Protein 5I10 (pdb70)

Nearest PDB structures (foldseek):
  5i10-assembly1_A  TM=1.005E+00  e=2.954E-43  Saccharopolyspora spinosa
  4cdz-assembly1_A-2  TM=1.002E+00  e=4.023E-41  Saccharopolyspora spinosa
  4ce0-assembly1_A-2  TM=9.934E-01  e=2.701E-38  Saccharopolyspora spinosa
  4xvz-assembly1_B  TM=9.749E-01  e=5.233E-30  Micromonospora griseorubida
  4xvz-assembly2_C  TM=9.707E-01  e=5.946E-30  Micromonospora griseorubida

Organism: Saccharopolyspora spinosa (NCBI:txid60894)

Foldseek 3Di:
DQFPPVVLVVLLCVCVPVPVHQDDLHNLVLVVLLVQLVQCVVVVFDFAAEEEPQRLNSSLLSSLVSCVRVVPPPHAYEYEYADCVVSSLVVSVVVPRNDDRYHYQHDDLVPALQPDPTQAHQEYEYAQPDLVSLCSRCVRHVVRYTQFGKYKYSACLPVVNVVSVVVNCVVVVNDFDWADRPNGMIMGTHHD

B-factor: mean 50.06, std 13.36, range [24.88, 112.6]

Sequence (192 aa):
PSQNALYLDLLKKVLTNTIYAHTMIGLERLDNLQHCVEAVLADGVPGDFAETGVWRGGACIFMRAVLQAFGDTGRTVWVVDSFSLETVRQNFARYGLLDEQVRFLPGWFRDTLPTAPIQELAVLRLDGDLYESTMDSLRNLYPKLSPGGFVIIDDYFLPSCQDAVKGFRAELGITEPIHDIDGQGAYWRRSW

Secondary structure (DSSP, 8-state):
--TTHHHHHHHHHHHTT-------SHHHHHHHHHHHHHHHHHTT---EEEEES-TTSHHHHHHHHHHHHHT--S--EEEEE---HHHHHHHHHHHT--STTEEEEES-HHHHGGG-S---EEEEEE---SHHHHHHHHHHHGGGEEEEEEEEETTTTSHHHHHHHHHHHHHHT--PPPEESSSS-EEEE---

Solvent-accessible surface area: 8931 Å² total; per-residue (Å²): 166,79,86,85,53,157,80,0,65,97,9,24,78,58,0,24,66,69,100,212,66,37,9,132,15,30,82,109,23,0,50,14,0,16,119,4,0,29,23,0,34,87,77,55,2,70,11,29,0,0,1,8,18,7,134,105,0,0,4,0,0,0,0,10,0,0,0,90,4,38,59,34,116,65,32,20,0,8,0,0,20,48,75,87,52,105,77,2,85,80,5,0,39,174,51,54,2,62,49,154,15,9,112,31,25,70,26,179,34,145,93,23,1,82,104,9,66,3,146,78,0,0,0,0,0,2,49,3,89,112,126,71,35,2,4,14,0,0,107,42,0,8,81,56,4,8,79,0,0,12,0,0,2,6,39,10,74,78,91,69,4,42,96,2,0,98,35,0,37,81,112,86,59,16,116,28,93,46,94,85,31,40,48,104,0,2,52,3,69,66,67,187

Structure (mmCIF, N/CA/C/O backbone):
data_5I10
#
_entry.id   5I10
#
_cell.length_a   54.776
_cell.length_b   54.776
_cell.length_c   306.532
_cell.angle_alpha   90.00
_cell.angle_beta   90.00
_cell.angle_gamma   120.00
#
_symmetry.space_group_name_H-M   'P 61 2 2'
#
loop_
_entity.id
_entity.type
_entity.pdbx_description
1 polymer 'Probable O-methyltransferase'
2 non-polymer 'MAGNESIUM ION'
3 water water
#
loop_
_atom_site.group_PDB
_atom_site.id
_atom_site.type_symbol
_atom_site.label_atom_id
_atom_site.label_alt_id
_atom_site.label_comp_id
_atom_site.label_asym_id
_atom_site.label_entity_id
_atom_site.label_seq_id
_atom_site.pdbx_PDB_ins_code
_atom_site.Cartn_x
_atom_site.Cartn_y
_atom_site.Cartn_z
_atom_site.occupancy
_atom_site.B_iso_or_equiv
_atom_site.auth_seq_id
_atom_site.auth_comp_id
_atom_site.auth_asym_id
_atom_site.auth_atom_id
_atom_site.pdbx_PDB_model_num
ATOM 1 N N . PRO A 1 2 ? -17.856 20.546 168.336 1.00 65.74 2 PRO A N 1
ATOM 2 C CA . PRO A 1 2 ? -17.616 20.757 169.768 1.00 72.92 2 PRO A CA 1
ATOM 3 C C . PRO A 1 2 ? -16.170 21.169 170.054 1.00 75.82 2 PRO A C 1
ATOM 4 O O . PRO A 1 2 ? -15.259 20.336 170.049 1.00 63.17 2 PRO A O 1
ATOM 15 N N . SER A 1 3 ? -15.985 22.464 170.305 1.00 75.95 3 SER A N 1
ATOM 16 C CA . SER A 1 3 ? -14.663 23.067 170.447 1.00 66.65 3 SER A CA 1
ATOM 17 C C . SER A 1 3 ? -14.233 23.183 171.917 1.00 64.83 3 SER A C 1
ATOM 18 O O . SER A 1 3 ? -14.514 24.184 172.581 1.00 62.80 3 SER A O 1
ATOM 26 N N . GLN A 1 4 ? -13.542 22.158 172.416 1.00 60.25 4 GLN A N 1
ATOM 27 C CA . GLN A 1 4 ? -13.156 22.101 173.827 1.00 53.39 4 GLN A CA 1
ATOM 28 C C . GLN A 1 4 ? -11.962 23.002 174.164 1.00 55.62 4 GLN A C 1
ATOM 29 O O . GLN A 1 4 ? -11.036 23.148 173.363 1.00 47.84 4 GLN A O 1
ATOM 43 N N . ASN A 1 5 ? -11.995 23.580 175.366 1.00 47.01 5 ASN A N 1
ATOM 44 C CA . ASN A 1 5 ? -10.889 24.360 175.921 1.00 31.25 5 ASN A CA 1
ATOM 45 C C . ASN A 1 5 ? -10.348 25.413 174.963 1.00 34.84 5 ASN A C 1
ATOM 46 O O . ASN A 1 5 ? -9.138 25.519 174.759 1.00 39.54 5 ASN A O 1
ATOM 57 N N . ALA A 1 6 ? -11.253 26.195 174.384 1.00 38.51 6 ALA A N 1
ATOM 58 C CA . ALA A 1 6 ? -10.882 27.259 173.461 1.00 31.28 6 ALA A CA 1
ATOM 59 C C . ALA A 1 6 ? -10.025 28.331 174.126 1.00 38.44 6 ALA A C 1
ATOM 60 O O . ALA A 1 6 ? -9.087 28.845 173.519 1.00 29.87 6 ALA A O 1
ATOM 67 N N . LEU A 1 7 ? -10.353 28.681 175.366 1.00 36.19 7 LEU A N 1
ATOM 68 C CA . LEU A 1 7 ? -9.658 29.770 176.045 1.00 35.21 7 LEU A CA 1
ATOM 69 C C . LEU A 1 7 ? -8.202 29.408 176.273 1.00 25.52 7 LEU A C 1
ATOM 70 O O . LEU A 1 7 ? -7.316 30.248 176.159 1.00 35.98 7 LEU A O 1
ATOM 86 N N . TYR A 1 8 ? -7.976 28.142 176.594 1.00 28.55 8 TYR A N 1
ATOM 87 C CA . TYR A 1 8 ? -6.647 27.602 176.814 1.00 29.56 8 TYR A CA 1
ATOM 88 C C . TYR A 1 8 ? -5.770 27.730 175.572 1.00 34.50 8 TYR A C 1
ATOM 89 O O . TYR A 1 8 ? -4.628 28.176 175.645 1.00 30.72 8 TYR A O 1
ATOM 107 N N . LEU A 1 9 ? -6.311 27.350 174.423 1.00 38.23 9 LEU A N 1
ATOM 108 C CA . LEU A 1 9 ? -5.521 27.357 173.203 1.00 32.72 9 LEU A CA 1
ATOM 109 C C . LEU A 1 9 ? -5.308 28.788 172.726 1.00 29.90 9 LEU A C 1
ATOM 110 O O . LEU A 1 9 ? -4.244 29.115 172.205 1.00 33.80 9 LEU A O 1
ATOM 126 N N . ASP A 1 10 ? -6.305 29.645 172.931 1.00 29.66 10 ASP A N 1
ATOM 127 C CA . ASP A 1 10 ? -6.175 31.056 172.579 1.00 34.89 10 ASP A CA 1
ATOM 128 C C . ASP A 1 10 ? -5.045 31.705 173.373 1.00 34.46 10 ASP A C 1
ATOM 129 O O . ASP A 1 10 ? -4.231 32.443 172.818 1.00 36.94 10 ASP A O 1
ATOM 138 N N . LEU A 1 11 ? -4.997 31.421 174.672 1.00 36.53 11 LEU A N 1
ATOM 139 C CA . LEU A 1 11 ? -3.954 31.970 175.530 1.00 34.02 11 LEU A CA 1
ATOM 140 C C . LEU A 1 11 ? -2.604 31.384 175.140 1.00 29.69 11 LEU A C 1
ATOM 141 O O . LEU A 1 11 ? -1.610 32.099 175.077 1.00 34.89 11 LEU A O 1
ATOM 157 N N . LEU A 1 12 ? -2.568 30.083 174.872 1.00 31.17 12 LEU A N 1
ATOM 158 C CA . LEU A 1 12 ? -1.317 29.420 174.520 1.00 33.88 12 LEU A CA 1
ATOM 159 C C . LEU A 1 12 ? -0.714 30.017 173.242 1.00 33.36 12 LEU A C 1
ATOM 160 O O . LEU A 1 12 ? 0.501 30.171 173.135 1.00 31.24 12 LEU A O 1
ATOM 176 N N . LYS A 1 13 ? -1.561 30.374 172.285 1.00 33.09 13 LYS A N 1
ATOM 177 C CA . LYS A 1 13 ? -1.077 30.964 171.038 1.00 36.83 13 LYS A CA 1
ATOM 178 C C . LYS A 1 13 ? -0.468 32.336 171.301 1.00 38.54 13 LYS A C 1
ATOM 179 O O . LYS A 1 13 ? 0.531 32.710 170.685 1.00 40.66 13 LYS A O 1
ATOM 198 N N . LYS A 1 14 ? -1.073 33.075 172.225 1.00 40.88 14 LYS A N 1
ATOM 199 C CA . LYS A 1 14 ? -0.517 34.337 172.694 1.00 37.78 14 LYS A CA 1
ATOM 200 C C . LYS A 1 14 ? 0.844 34.142 173.361 1.00 43.32 14 LYS A C 1
ATOM 201 O O . LYS A 1 14 ? 1.751 34.949 173.173 1.00 43.46 14 LYS A O 1
ATOM 220 N N . VAL A 1 15 ? 0.980 33.079 174.149 1.00 40.42 15 VAL A N 1
ATOM 221 C CA . VAL A 1 15 ? 2.210 32.840 174.901 1.00 41.18 15 VAL A CA 1
ATOM 222 C C . VAL A 1 15 ? 3.329 32.345 173.984 1.00 44.00 15 VAL A C 1
ATOM 223 O O . VAL A 1 15 ? 4.462 32.809 174.084 1.00 43.69 15 VAL A O 1
ATOM 236 N N . LEU A 1 16 ? 3.013 31.401 173.100 1.00 38.70 16 LEU A N 1
ATOM 237 C CA . LEU A 1 16 ? 4.014 30.825 172.200 1.00 42.95 16 LEU A CA 1
ATOM 238 C C . LEU A 1 16 ? 4.664 31.885 171.316 1.00 39.65 16 LEU A C 1
ATOM 239 O O . LEU A 1 16 ? 5.829 31.757 170.933 1.00 46.81 16 LEU A O 1
ATOM 255 N N . THR A 1 17 ? 3.902 32.927 170.996 1.00 40.53 17 THR A N 1
ATOM 256 C CA . THR A 1 17 ? 4.384 34.014 170.155 1.00 44.54 17 THR A CA 1
ATOM 257 C C . THR A 1 17 ? 4.935 35.172 170.992 1.00 48.28 17 THR A C 1
ATOM 258 O O . THR A 1 17 ? 5.188 36.261 170.471 1.00 45.25 17 THR A O 1
ATOM 269 N N . ASN A 1 18 ? 5.115 34.925 172.287 1.00 53.17 18 ASN A N 1
ATOM 270 C CA . ASN A 1 18 ? 5.668 35.916 173.213 1.00 51.14 18 ASN A CA 1
ATOM 271 C C . ASN A 1 18 ? 4.996 37.289 173.114 1.00 52.83 18 ASN A C 1
ATOM 272 O O . ASN A 1 18 ? 5.672 38.320 173.106 1.00 60.21 18 ASN A O 1
ATOM 283 N N . THR A 1 19 ? 3.667 37.300 173.039 1.00 48.33 19 THR A N 1
ATOM 284 C CA . THR A 1 19 ? 2.919 38.550 172.922 1.00 46.34 19 THR A CA 1
ATOM 285 C C . THR A 1 19 ? 2.374 39.013 174.273 1.00 62.31 19 THR A C 1
ATOM 286 O O . THR A 1 19 ? 1.720 40.054 174.356 1.00 62.52 19 THR A O 1
ATOM 297 N N . ILE A 1 20 ? 2.647 38.242 175.325 1.00 56.03 20 ILE A N 1
ATOM 298 C CA . ILE A 1 20 ? 2.297 38.638 176.689 1.00 60.33 20 ILE A CA 1
ATOM 299 C C . ILE A 1 20 ? 3.471 39.339 177.380 1.00 60.23 20 ILE A C 1
ATOM 300 O O . ILE A 1 20 ? 3.284 40.344 178.056 1.00 69.78 20 ILE A O 1
ATOM 316 N N . TYR A 1 21 ? 4.677 38.806 177.211 1.00 69.83 21 TYR A N 1
ATOM 317 C CA . TYR A 1 21 ? 5.845 39.273 177.960 1.00 61.53 21 TYR A CA 1
ATOM 318 C C . TYR A 1 21 ? 5.580 39.169 179.465 1.00 72.81 21 TYR A C 1
ATOM 319 O O . TYR A 1 21 ? 5.580 38.081 180.046 1.00 78.23 21 TYR A O 1
ATOM 337 N N . ALA A 1 51 ? 11.205 33.352 172.482 1.00 45.92 51 ALA A N 1
ATOM 338 C CA . ALA A 1 51 ? 9.965 33.219 171.721 1.00 60.05 51 ALA A CA 1
ATOM 339 C C . ALA A 1 51 ? 9.904 31.845 171.055 1.00 49.28 51 ALA A C 1
ATOM 340 O O . ALA A 1 51 ? 10.658 31.564 170.122 1.00 63.28 51 ALA A O 1
ATOM 346 N N . HIS A 1 52 ? 8.996 30.998 171.534 1.00 49.68 52 HIS A N 1
ATOM 347 C CA . HIS A 1 52 ? 9.037 29.561 171.248 1.00 43.50 52 HIS A CA 1
ATOM 348 C C . HIS A 1 52 ? 8.632 29.167 169.824 1.00 49.39 52 HIS A C 1
ATOM 349 O O . HIS A 1 52 ? 8.971 28.075 169.363 1.00 40.48 52 HIS A O 1
ATOM 363 N N . THR A 1 53 ? 7.890 30.034 169.145 1.00 40.56 53 THR A N 1
ATOM 364 C CA . THR A 1 53 ? 7.653 29.878 167.712 1.00 47.41 53 THR A CA 1
ATOM 365 C C . THR A 1 53 ? 7.735 31.246 167.056 1.00 52.06 53 THR A C 1
ATOM 366 O O . THR A 1 53 ? 7.501 32.264 167.708 1.00 57.38 53 THR A O 1
ATOM 377 N N . MET A 1 54 ? 8.069 31.264 165.768 1.00 51.37 54 MET A N 1
ATOM 378 C CA . MET A 1 54 ? 8.084 32.501 164.996 1.00 50.71 54 MET A CA 1
ATOM 379 C C . MET A 1 54 ? 7.051 32.474 163.871 1.00 51.84 54 MET A C 1
ATOM 380 O O . MET A 1 54 ? 7.084 33.326 162.984 1.00 53.46 54 MET A O 1
ATOM 394 N N . ILE A 1 55 ? 6.137 31.507 163.892 1.00 54.43 55 ILE A N 1
ATOM 395 C CA . ILE A 1 55 ? 5.237 31.328 162.754 1.00 47.82 55 ILE A CA 1
ATOM 396 C C . ILE A 1 55 ? 4.060 32.312 162.773 1.00 52.60 55 ILE A C 1
ATOM 397 O O . ILE A 1 55 ? 3.373 32.486 161.760 1.00 50.38 55 ILE A O 1
ATOM 413 N N . GLY A 1 56 ? 3.832 32.956 163.914 1.00 50.59 56 GLY A N 1
ATOM 414 C CA . GLY A 1 56 ? 2.789 33.962 164.019 1.00 42.08 56 GLY A CA 1
ATOM 415 C C . GLY A 1 56 ? 1.415 33.360 164.253 1.00 40.06 56 GLY A C 1
ATOM 416 O O . GLY A 1 56 ? 1.230 32.150 164.120 1.00 39.72 56 GLY A O 1
ATOM 420 N N . LEU A 1 57 ? 0.446 34.212 164.581 1.00 44.79 57 LEU A N 1
ATOM 421 C CA . LEU A 1 57 ? -0.876 33.757 165.002 1.00 37.87 57 LEU A CA 1
ATOM 422 C C . LEU A 1 57 ? -1.685 33.098 163.884 1.00 36.70 57 LEU A C 1
ATOM 423 O O . LEU A 1 57 ? -2.333 32.080 164.116 1.00 39.34 57 LEU A O 1
ATOM 439 N N . GLU A 1 58 ? -1.669 33.676 162.688 1.00 35.49 58 GLU A N 1
ATOM 440 C CA . GLU A 1 58 ? -2.448 33.120 161.581 1.00 39.46 58 GLU A CA 1
ATOM 441 C C . GLU A 1 58 ? -2.063 31.670 161.300 1.00 38.31 58 GLU A C 1
ATOM 442 O O . GLU A 1 58 ? -2.925 30.830 161.043 1.00 43.13 58 GLU A O 1
ATOM 454 N N . ARG A 1 59 ? -0.770 31.372 161.367 1.00 37.79 59 ARG A N 1
ATOM 455 C CA . ARG A 1 59 ? -0.293 30.029 161.071 1.00 34.94 59 ARG A CA 1
ATOM 456 C C . ARG A 1 59 ? -0.552 29.068 162.229 1.00 40.69 59 ARG A C 1
ATOM 457 O O . ARG A 1 59 ? -0.730 27.868 162.007 1.00 32.44 59 ARG A O 1
ATOM 478 N N . LEU A 1 60 ? -0.587 29.584 163.458 1.00 38.91 60 LEU A N 1
ATOM 479 C CA . LEU A 1 60 ? -1.015 28.777 164.597 1.00 31.27 60 LEU A CA 1
ATOM 480 C C . LEU A 1 60 ? -2.512 28.494 164.492 1.00 26.57 60 LEU A C 1
ATOM 481 O O . LEU A 1 60 ? -2.966 27.399 164.820 1.00 29.19 60 LEU A O 1
ATOM 497 N N . ASP A 1 61 ? -3.275 29.488 164.046 1.00 29.01 61 ASP A N 1
ATOM 498 C CA . ASP A 1 61 ? -4.706 29.314 163.833 1.00 36.95 61 ASP A CA 1
ATOM 499 C C . ASP A 1 61 ? -4.934 28.193 162.827 1.00 36.73 61 ASP A C 1
ATOM 500 O O . ASP A 1 61 ? -5.712 27.271 163.077 1.00 28.44 61 ASP A O 1
ATOM 509 N N . ASN A 1 62 ? -4.238 28.275 161.695 1.00 31.92 62 ASN A N 1
ATOM 510 C CA . ASN A 1 62 ? -4.306 27.235 160.672 1.00 34.40 62 ASN A CA 1
ATOM 511 C C . ASN A 1 62 ? -4.046 25.856 161.250 1.00 33.19 62 ASN A C 1
ATOM 512 O O . ASN A 1 62 ? -4.802 24.914 161.007 1.00 36.24 62 ASN A O 1
ATOM 523 N N . LEU A 1 63 ? -2.968 25.747 162.021 1.00 28.02 63 LEU A N 1
ATOM 524 C CA . LEU A 1 63 ? -2.557 24.477 162.599 1.00 24.88 63 LEU A CA 1
ATOM 525 C C . LEU A 1 63 ? -3.622 23.947 163.553 1.00 30.20 63 LEU A C 1
ATOM 526 O O . LEU A 1 63 ? -3.898 22.747 163.592 1.00 30.25 63 LEU A O 1
ATOM 542 N N . GLN A 1 64 ? -4.222 24.848 164.323 1.00 32.85 64 GLN A N 1
ATOM 543 C CA . GLN A 1 64 ? -5.286 24.468 165.243 1.00 37.31 64 GLN A CA 1
ATOM 544 C C . GLN A 1 64 ? -6.460 23.867 164.480 1.00 26.84 64 GLN A C 1
ATOM 545 O O . GLN A 1 64 ? -6.961 22.801 164.822 1.00 34.58 64 GLN A O 1
ATOM 559 N N . HIS A 1 65 ? -6.886 24.548 163.429 1.00 28.62 65 HIS A N 1
ATOM 560 C CA . HIS A 1 65 ? -8.032 24.087 162.662 1.00 35.40 65 HIS A CA 1
ATOM 561 C C . HIS A 1 65 ? -7.753 22.732 162.029 1.00 29.08 65 HIS A C 1
ATOM 562 O O . HIS A 1 65 ? -8.610 21.851 162.045 1.00 30.14 65 HIS A O 1
ATOM 576 N N . CYS A 1 66 ? -6.546 22.554 161.498 1.00 33.76 66 CYS A N 1
ATOM 577 C CA . CYS A 1 66 ? -6.174 21.281 160.888 1.00 31.09 66 CYS A CA 1
ATOM 578 C C . CYS A 1 66 ? -6.185 20.150 161.903 1.00 36.95 66 CYS A C 1
ATOM 579 O O . CYS A 1 66 ? -6.662 19.055 161.612 1.00 32.60 66 CYS A O 1
ATOM 587 N N . VAL A 1 67 ? -5.653 20.400 163.096 1.00 34.92 67 VAL A N 1
ATOM 588 C CA . VAL A 1 67 ? -5.622 19.352 164.104 1.00 33.27 67 VAL A CA 1
ATOM 589 C C . VAL A 1 67 ? -7.039 19.075 164.604 1.00 29.65 67 VAL A C 1
ATOM 590 O O . VAL A 1 67 ? -7.430 17.921 164.746 1.00 32.18 67 VAL A O 1
ATOM 603 N N . GLU A 1 68 ? -7.814 20.120 164.867 1.00 31.74 68 GLU A N 1
ATOM 604 C CA . GLU A 1 68 ? -9.173 19.915 165.365 1.00 30.48 68 GLU A CA 1
ATOM 605 C C . GLU A 1 68 ? -10.015 19.179 164.320 1.00 37.44 68 GLU A C 1
ATOM 606 O O . GLU A 1 68 ? -10.959 18.466 164.654 1.00 29.96 68 GLU A O 1
ATOM 618 N N . ALA A 1 69 ? -9.652 19.332 163.053 1.00 41.29 69 ALA A N 1
ATOM 619 C CA . ALA A 1 69 ? -10.366 18.641 161.989 1.00 36.73 69 ALA A CA 1
ATOM 620 C C . ALA A 1 69 ? -10.102 17.133 161.992 1.00 35.19 69 ALA A C 1
ATOM 621 O O . ALA A 1 69 ? -11.043 16.353 161.873 1.00 39.95 69 ALA A O 1
ATOM 628 N N . VAL A 1 70 ? -8.844 16.710 162.118 1.00 38.96 70 VAL A N 1
ATOM 629 C CA . VAL A 1 70 ? -8.553 15.277 162.060 1.00 33.59 70 VAL A CA 1
ATOM 630 C C . VAL A 1 70 ? -9.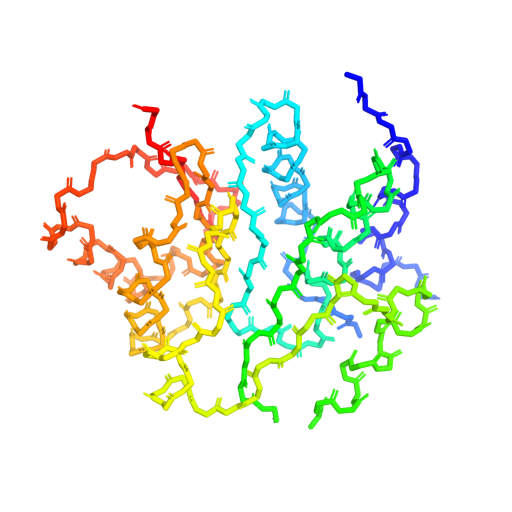062 14.565 163.309 1.00 40.57 70 VAL A C 1
ATOM 631 O O . VAL A 1 70 ? -9.327 13.362 163.279 1.00 36.40 70 VAL A O 1
ATOM 644 N N . LEU A 1 71 ? -9.202 15.307 164.404 1.00 33.20 71 LEU A N 1
ATOM 645 C CA . LEU A 1 71 ? -9.802 14.763 165.619 1.00 36.19 71 LEU A CA 1
ATOM 646 C C . LEU A 1 71 ? -11.307 14.638 165.447 1.00 34.48 71 LEU A C 1
ATOM 647 O O . LEU A 1 71 ? -11.890 13.606 165.763 1.00 39.15 71 LEU A O 1
ATOM 663 N N . ALA A 1 72 ? -11.933 15.696 164.941 1.00 37.58 72 ALA A N 1
ATOM 664 C CA . ALA A 1 72 ? -13.378 15.712 164.760 1.00 38.21 72 ALA A CA 1
ATOM 665 C C . ALA A 1 72 ? -13.810 14.719 163.678 1.00 36.00 72 ALA A C 1
ATOM 666 O O . ALA A 1 72 ? -14.850 14.078 163.800 1.00 43.99 72 ALA A O 1
ATOM 673 N N . ASP A 1 73 ? -13.008 14.592 162.627 1.00 36.66 73 ASP A N 1
ATOM 674 C CA . ASP A 1 73 ? -13.355 13.725 161.502 1.00 43.01 73 ASP A CA 1
ATOM 675 C C . ASP A 1 73 ? -12.856 12.291 161.686 1.00 42.83 73 ASP A C 1
ATOM 676 O O . ASP A 1 73 ? -13.199 11.395 160.912 1.00 42.33 73 ASP A O 1
ATOM 685 N N . GLY A 1 74 ? -12.032 12.073 162.703 1.00 40.44 74 GLY A N 1
ATOM 686 C CA . GLY A 1 74 ? -11.499 10.748 162.962 1.00 42.11 74 GLY A CA 1
ATOM 687 C C . GLY A 1 74 ? -10.523 10.247 161.907 1.00 48.59 74 GLY A C 1
ATOM 688 O O . GLY A 1 74 ? -10.541 9.069 161.552 1.00 44.79 74 GLY A O 1
ATOM 692 N N . VAL A 1 75 ? -9.675 11.136 161.393 1.00 41.10 75 VAL A N 1
ATOM 693 C CA . VAL A 1 75 ? -8.535 10.718 160.581 1.00 37.88 75 VAL A CA 1
ATOM 694 C C . VAL A 1 75 ? -7.494 10.160 161.542 1.00 47.37 75 VAL A C 1
ATOM 695 O O . VAL A 1 75 ? -7.107 10.853 162.475 1.00 47.24 75 VAL A O 1
ATOM 708 N N . PRO A 1 76 ? -7.042 8.911 161.332 1.00 37.26 76 PRO A N 1
ATOM 709 C CA . PRO A 1 76 ? -6.072 8.335 162.266 1.00 47.56 76 PRO A CA 1
ATOM 710 C C . PRO A 1 76 ? -4.633 8.714 161.930 1.00 44.88 76 PRO A C 1
ATOM 711 O O . PRO A 1 76 ? -4.339 9.061 160.786 1.00 41.20 76 PRO A O 1
ATOM 722 N N . GLY A 1 77 ? -3.754 8.648 162.926 1.00 47.77 77 GLY A N 1
ATOM 723 C CA . GLY A 1 77 ? -2.343 8.914 162.720 1.00 46.48 77 GLY A CA 1
ATOM 724 C C . GLY A 1 77 ? -1.749 9.864 163.741 1.00 47.87 77 GLY A C 1
ATOM 725 O O . GLY A 1 77 ? -2.461 10.538 164.487 1.00 45.50 77 GLY A O 1
ATOM 729 N N . ASP A 1 78 ? -0.423 9.913 163.766 1.00 46.02 78 ASP A N 1
ATOM 730 C CA . ASP A 1 78 ? 0.297 10.840 164.616 1.00 42.09 78 ASP A CA 1
ATOM 731 C C . ASP A 1 78 ? 0.432 12.207 163.945 1.00 37.94 78 ASP A C 1
ATOM 732 O O . ASP A 1 78 ? -0.103 12.434 162.855 1.00 39.82 78 ASP A O 1
ATOM 741 N N . PHE A 1 79 ? 1.123 13.118 164.625 1.00 34.02 79 PHE A N 1
ATOM 742 C CA . PHE A 1 79 ? 1.499 14.411 164.065 1.00 35.15 79 PHE A CA 1
ATOM 743 C C . PHE A 1 79 ? 3.012 14.455 163.953 1.00 36.19 79 PHE A C 1
ATOM 744 O O . PHE A 1 79 ? 3.705 13.907 164.808 1.00 40.34 79 PHE A O 1
ATOM 761 N N . ALA A 1 80 ? 3.535 15.117 162.926 1.00 33.94 80 ALA A N 1
ATOM 762 C CA . ALA A 1 80 ? 4.980 15.235 162.785 1.00 33.56 80 ALA A CA 1
ATOM 763 C C . ALA A 1 80 ? 5.379 16.580 162.204 1.00 34.19 80 ALA A C 1
ATOM 764 O O . ALA A 1 80 ? 4.764 17.056 161.245 1.00 38.51 80 ALA A O 1
ATOM 771 N N . GLU A 1 81 ? 6.405 17.189 162.799 1.00 33.40 81 GLU A N 1
ATOM 772 C CA . GLU A 1 81 ? 7.023 18.376 162.226 1.00 31.53 81 GLU A CA 1
ATOM 773 C C . GLU A 1 81 ? 8.510 18.167 161.969 1.00 37.75 81 GLU A C 1
ATOM 774 O O . GLU A 1 81 ? 9.252 17.719 162.846 1.00 39.16 81 GLU A O 1
ATOM 786 N N . THR A 1 82 ? 8.928 18.507 160.755 1.00 34.22 82 THR A N 1
ATOM 787 C CA . THR A 1 82 ? 10.338 18.523 160.380 1.00 39.89 82 THR A CA 1
ATOM 788 C C . THR A 1 82 ? 10.818 19.967 160.252 1.00 45.70 82 THR A C 1
ATOM 789 O O . THR A 1 82 ? 10.306 20.722 159.424 1.00 47.36 82 THR A O 1
ATOM 800 N N . GLY A 1 83 ? 11.801 20.345 161.068 1.00 37.42 83 GLY A N 1
ATOM 801 C CA . GLY A 1 83 ? 12.238 21.728 161.155 1.00 41.41 83 GLY A CA 1
ATOM 802 C C . GLY A 1 83 ? 11.391 22.438 162.195 1.00 48.93 83 GLY A C 1
ATOM 803 O O . GLY A 1 83 ? 10.350 22.998 161.861 1.00 46.82 83 GLY A O 1
ATOM 807 N N . VAL A 1 84 ? 11.838 22.426 163.450 1.00 47.64 84 VAL A N 1
ATOM 808 C CA . VAL A 1 84 ? 10.953 22.752 164.569 1.00 45.47 84 VAL A CA 1
ATOM 809 C C . VAL A 1 84 ? 11.357 24.014 165.334 1.00 44.35 84 VAL A C 1
ATOM 810 O O . VAL A 1 84 ? 10.577 24.522 166.144 1.00 44.64 84 VAL A O 1
ATOM 823 N N . TRP A 1 85 ? 12.566 24.510 165.084 1.00 40.93 85 TRP A N 1
ATOM 824 C CA . TRP A 1 85 ? 13.072 25.698 165.768 1.00 48.84 85 TRP A CA 1
ATOM 825 C C . TRP A 1 85 ? 13.077 25.442 167.288 1.00 44.83 85 TRP A C 1
ATOM 826 O O . TRP A 1 85 ? 13.763 24.530 167.750 1.00 46.90 85 TRP A O 1
ATOM 847 N N . ARG A 1 86 ? 12.307 26.205 168.060 1.00 41.35 86 ARG A N 1
ATOM 848 C CA . ARG A 1 86 ? 12.317 26.066 169.516 1.00 50.60 86 ARG A CA 1
ATOM 849 C C . ARG A 1 86 ? 11.225 25.109 170.000 1.00 48.65 86 ARG A C 1
ATOM 850 O O . ARG A 1 86 ? 11.116 24.832 171.198 1.00 45.51 86 ARG A O 1
ATOM 871 N N . GLY A 1 87 ? 10.436 24.598 169.058 1.00 42.79 87 GLY A N 1
ATOM 872 C CA . GLY A 1 87 ? 9.506 23.513 169.324 1.00 41.79 87 GLY A CA 1
ATOM 873 C C . GLY A 1 87 ? 8.069 23.962 169.500 1.00 35.47 87 GLY A C 1
ATOM 874 O O . GLY A 1 87 ? 7.199 23.143 169.790 1.00 40.74 87 GLY A O 1
ATOM 878 N N . GLY A 1 88 ? 7.822 25.255 169.309 1.00 30.12 88 GLY A N 1
ATOM 879 C CA . GLY A 1 88 ? 6.538 25.859 169.610 1.00 40.03 88 GLY A CA 1
ATOM 880 C C . GLY A 1 88 ? 5.349 25.247 168.891 1.00 35.31 88 GLY A C 1
ATOM 881 O O . GLY A 1 88 ? 4.328 24.972 169.509 1.00 32.00 88 GLY A O 1
ATOM 885 N N . ALA A 1 89 ? 5.471 25.051 167.583 1.00 30.14 89 ALA A N 1
ATOM 886 C CA . ALA A 1 89 ? 4.390 24.474 166.793 1.00 28.69 89 ALA A CA 1
ATOM 887 C C . ALA A 1 89 ? 4.076 23.059 167.267 1.00 34.48 89 ALA A C 1
ATOM 888 O O . ALA A 1 89 ? 2.917 22.648 167.287 1.00 32.97 89 ALA A O 1
ATOM 895 N N . CYS A 1 90 ? 5.110 22.316 167.653 1.00 31.48 90 CYS A N 1
ATOM 896 C CA . CYS A 1 90 ? 4.923 20.964 168.179 1.00 31.91 90 CYS A CA 1
ATOM 897 C C . CYS A 1 90 ? 4.326 20.991 169.575 1.00 34.45 90 CYS A C 1
ATOM 898 O O . CYS A 1 90 ? 3.527 20.127 169.932 1.00 30.50 90 CYS A O 1
ATOM 906 N N . ILE A 1 91 ? 4.733 21.980 170.363 1.00 34.31 91 ILE A N 1
ATOM 907 C CA . ILE A 1 91 ? 4.155 22.188 171.679 1.00 33.70 91 ILE A CA 1
ATOM 908 C C . ILE A 1 91 ? 2.661 22.429 171.518 1.00 29.24 91 ILE A C 1
ATOM 909 O O . ILE 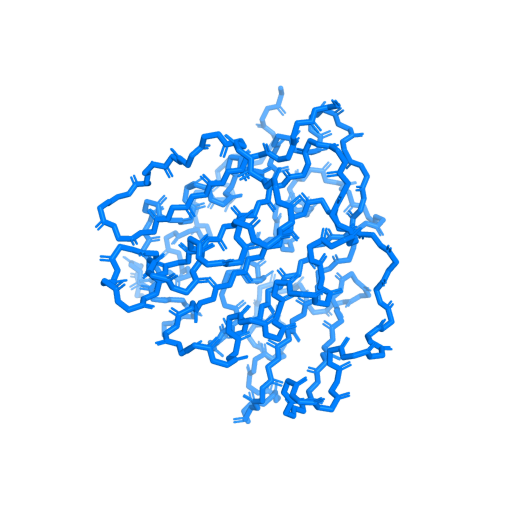A 1 91 ? 1.850 21.791 172.187 1.00 33.13 91 ILE A O 1
ATOM 925 N N . PHE A 1 92 ? 2.305 23.343 170.621 1.00 29.14 92 PHE A N 1
ATOM 926 C CA . PHE A 1 92 ? 0.904 23.660 170.371 1.00 31.54 92 PHE A CA 1
ATOM 927 C C . PHE A 1 92 ? 0.117 22.435 169.915 1.00 32.51 92 PHE A C 1
ATOM 928 O O . PHE A 1 92 ? -1.029 22.251 170.322 1.00 30.00 92 PHE A O 1
ATOM 945 N N . MET A 1 93 ? 0.723 21.603 169.067 1.00 31.96 93 MET A N 1
ATOM 946 C CA . MET A 1 93 ? 0.044 20.402 168.580 1.00 32.08 93 MET A CA 1
ATOM 947 C C . MET A 1 93 ? -0.236 19.467 169.752 1.00 34.04 93 MET A C 1
ATOM 948 O O . MET A 1 93 ? -1.331 18.917 169.876 1.00 33.88 93 MET A O 1
ATOM 962 N N . ARG A 1 94 ? 0.760 19.298 170.614 1.00 31.55 94 ARG A N 1
ATOM 963 C CA . ARG A 1 94 ? 0.584 18.512 171.826 1.00 33.76 94 ARG A CA 1
ATOM 964 C C . ARG A 1 94 ? -0.521 19.099 172.697 1.00 32.30 94 ARG A C 1
ATOM 965 O O . ARG A 1 94 ? -1.278 18.365 173.331 1.00 36.12 94 ARG A O 1
ATOM 986 N N . ALA A 1 95 ? -0.603 20.425 172.726 1.00 35.53 95 ALA A N 1
ATOM 987 C CA . ALA A 1 95 ? -1.592 21.113 173.548 1.00 36.31 95 ALA A CA 1
ATOM 988 C C . ALA A 1 95 ? -3.011 20.893 173.035 1.00 35.39 95 ALA A C 1
ATOM 989 O O . ALA A 1 95 ? -3.944 20.750 173.824 1.00 33.73 95 ALA A O 1
ATOM 996 N N . VAL A 1 96 ? -3.193 20.870 171.719 1.00 35.15 96 VAL A N 1
ATOM 997 C CA . VAL A 1 96 ? -4.534 20.654 171.190 1.00 31.37 96 VAL A CA 1
ATOM 998 C C . VAL A 1 96 ? -4.987 19.242 171.565 1.00 29.23 96 VAL A C 1
ATOM 999 O O . VAL A 1 96 ? -6.161 19.031 171.873 1.00 36.34 96 VAL A O 1
ATOM 1012 N N . LEU A 1 97 ? -4.059 18.286 171.581 1.00 33.90 97 LEU A N 1
ATOM 1013 C CA . LEU A 1 97 ? -4.386 16.938 172.042 1.00 35.21 97 LEU A CA 1
ATOM 1014 C C . LEU A 1 97 ? -4.815 16.974 173.498 1.00 37.25 97 LEU A C 1
ATOM 1015 O O . LEU A 1 97 ? -5.741 16.269 173.893 1.00 39.34 97 LEU A O 1
ATOM 1031 N N . GLN A 1 98 ? -4.134 17.801 174.286 1.00 36.18 98 GLN A N 1
ATOM 1032 C CA . GLN A 1 98 ? -4.465 17.986 175.698 1.00 39.06 98 GLN A CA 1
ATOM 1033 C C . GLN A 1 98 ? -5.875 18.552 175.835 1.00 35.63 98 GLN A C 1
ATOM 1034 O O . GLN A 1 98 ? -6.689 18.044 176.598 1.00 34.03 98 GLN A O 1
ATOM 1048 N N . ALA A 1 99 ? -6.160 19.601 175.071 1.00 34.68 99 ALA A N 1
ATOM 1049 C CA . ALA A 1 99 ? -7.444 20.288 175.152 1.00 35.06 99 ALA A CA 1
ATOM 1050 C C . ALA A 1 99 ? -8.627 19.386 174.799 1.00 43.60 99 ALA A C 1
ATOM 1051 O O . ALA A 1 99 ? -9.741 19.612 175.274 1.00 44.25 99 ALA A O 1
ATOM 1058 N N . PHE A 1 100 ? -8.390 18.380 173.962 1.00 43.56 100 PHE A N 1
ATOM 1059 C CA . PHE A 1 100 ? -9.470 17.520 173.479 1.00 37.20 100 PHE A CA 1
ATOM 1060 C C . PHE A 1 100 ? -9.483 16.147 174.145 1.00 40.47 100 PHE A C 1
ATOM 1061 O O . PHE A 1 100 ? -10.365 15.330 173.878 1.00 48.37 100 PHE A O 1
ATOM 1078 N N . GLY A 1 101 ? -8.515 15.897 175.019 1.00 38.01 101 GLY A N 1
ATOM 1079 C CA . GLY A 1 101 ? -8.482 14.660 175.778 1.00 46.33 101 GLY A CA 1
ATOM 1080 C C . GLY A 1 101 ? -8.070 13.449 174.962 1.00 46.80 101 GLY A C 1
ATOM 1081 O O . GLY A 1 101 ? -8.444 12.320 175.285 1.00 55.53 101 GLY A O 1
ATOM 1085 N N . ASP A 1 102 ? -7.296 13.677 173.906 1.00 42.25 102 ASP A N 1
ATOM 1086 C CA . ASP A 1 102 ? -6.750 12.580 173.114 1.00 43.71 102 ASP A CA 1
ATOM 1087 C C . ASP A 1 102 ? -5.407 12.152 173.689 1.00 39.91 102 ASP A C 1
ATOM 1088 O O . ASP A 1 102 ? -4.443 12.919 173.663 1.00 45.06 102 ASP A O 1
ATOM 1097 N N . THR A 1 103 ? -5.352 10.920 174.192 1.00 44.52 103 THR A N 1
ATOM 1098 C CA . THR A 1 103 ? -4.164 10.403 174.866 1.00 45.21 103 THR A CA 1
ATOM 1099 C C . THR A 1 103 ? -3.393 9.399 174.019 1.00 42.90 103 THR A C 1
ATOM 1100 O O . THR A 1 103 ? -2.376 8.867 174.462 1.00 49.18 103 THR A O 1
ATOM 1111 N N . GLY A 1 104 ? -3.870 9.147 172.804 1.00 38.04 104 GLY A N 1
ATOM 1112 C CA . GLY A 1 104 ? -3.324 8.085 171.977 1.00 48.44 104 GLY A CA 1
ATOM 1113 C C . GLY A 1 104 ? -2.305 8.561 170.958 1.00 52.81 104 GLY A C 1
ATOM 1114 O O . GLY A 1 104 ? -1.313 7.885 170.688 1.00 43.24 104 GLY A O 1
ATOM 1118 N N . ARG A 1 105 ? -2.553 9.733 170.392 1.00 45.03 105 ARG A N 1
ATOM 1119 C CA . ARG A 1 105 ? -1.732 10.246 169.308 1.00 43.74 105 ARG A CA 1
ATOM 1120 C C . ARG A 1 105 ? -0.407 10.788 169.823 1.00 48.32 105 ARG A C 1
ATOM 1121 O O . ARG A 1 105 ? -0.317 11.286 170.952 1.00 43.11 105 ARG A O 1
ATOM 1142 N N . THR A 1 106 ? 0.620 10.676 168.986 1.00 45.53 106 THR A N 1
ATOM 1143 C CA . THR A 1 106 ? 1.954 11.150 169.324 1.00 42.36 106 THR A CA 1
ATOM 1144 C C . THR A 1 106 ? 2.333 12.334 168.445 1.00 47.10 106 THR A C 1
ATOM 1145 O O . THR A 1 106 ? 1.926 12.414 167.285 1.00 40.76 106 THR A O 1
ATOM 1156 N N . VAL A 1 107 ? 3.100 13.256 169.021 1.00 34.49 107 VAL A N 1
ATOM 1157 C CA . VAL A 1 107 ? 3.687 14.367 168.289 1.00 37.55 107 VAL A CA 1
ATOM 1158 C C . VAL A 1 107 ? 5.171 14.066 168.072 1.00 42.23 107 VAL A C 1
ATOM 1159 O O . VAL A 1 107 ? 5.921 13.913 169.035 1.00 40.23 107 VAL A O 1
ATOM 1172 N N . TRP A 1 108 ? 5.582 13.960 166.811 1.00 41.41 108 TRP A N 1
ATOM 1173 C CA . TRP A 1 108 ? 6.982 13.717 166.468 1.00 41.23 108 TRP A CA 1
ATOM 1174 C C . TRP A 1 108 ? 7.700 15.019 166.143 1.00 38.04 108 TRP A C 1
ATOM 1175 O O . TRP A 1 108 ? 7.336 15.729 165.201 1.00 33.67 108 TRP A O 1
ATOM 1196 N N . VAL A 1 109 ? 8.728 15.315 166.933 1.00 38.96 109 VAL A N 1
ATOM 1197 C CA . VAL A 1 109 ? 9.533 16.522 166.779 1.00 33.99 109 VAL A CA 1
ATOM 1198 C C . VAL A 1 109 ? 10.829 16.152 166.055 1.00 40.62 109 VAL A C 1
ATOM 1199 O O . VAL A 1 109 ? 11.727 15.553 166.648 1.00 41.61 109 VAL A O 1
ATOM 1212 N N . VAL A 1 110 ? 10.917 16.495 164.770 1.00 44.41 110 VAL A N 1
ATOM 1213 C CA . VAL A 1 110 ? 11.987 15.990 163.906 1.00 33.40 110 VAL A CA 1
ATOM 1214 C C . VAL A 1 110 ? 12.916 17.099 163.448 1.00 39.58 110 VAL A C 1
ATOM 1215 O O . VAL A 1 110 ? 12.489 18.047 162.795 1.00 37.17 110 VAL A O 1
ATOM 1228 N N . ASP A 1 111 ? 14.197 16.968 163.775 1.00 41.71 111 ASP A N 1
ATOM 1229 C CA . ASP A 1 111 ? 15.172 17.987 163.412 1.00 46.55 111 ASP A CA 1
ATOM 1230 C C . ASP A 1 111 ? 16.603 17.561 163.713 1.00 50.70 111 ASP A C 1
ATOM 1231 O O . ASP A 1 111 ? 16.846 16.529 164.342 1.00 48.54 111 ASP A O 1
ATOM 1240 N N . SER A 1 112 ? 17.542 18.366 163.231 1.00 52.32 112 SER A N 1
ATOM 1241 C CA . SER A 1 112 ? 18.892 18.403 163.771 1.00 56.08 112 SER A CA 1
ATOM 1242 C C . SER A 1 112 ? 18.915 19.600 164.709 1.00 64.79 112 SER A C 1
ATOM 1243 O O . SER A 1 112 ? 18.390 20.661 164.366 1.00 72.33 112 SER A O 1
ATOM 1251 N N . PHE A 1 113 ? 19.513 19.438 165.883 1.00 61.55 113 PHE A N 1
ATOM 1252 C CA . PHE A 1 113 ? 19.405 20.451 166.929 1.00 66.76 113 PHE A CA 1
ATOM 1253 C C . PHE A 1 113 ? 20.743 21.127 167.215 1.00 61.23 113 PHE A C 1
ATOM 1254 O O . PHE A 1 113 ? 21.024 22.209 166.695 1.00 60.29 113 PHE A O 1
ATOM 1271 N N . SER A 1 142 ? 20.730 21.830 171.022 1.00 57.71 142 SER A N 1
ATOM 1272 C CA . SER A 1 142 ? 19.579 22.567 171.521 1.00 53.16 142 SER A CA 1
ATOM 1273 C C . SER A 1 142 ? 18.404 21.635 171.769 1.00 49.26 142 SER A C 1
ATOM 1274 O O . SER A 1 142 ? 17.308 22.085 172.090 1.00 53.03 142 SER A O 1
ATOM 1281 N N . LEU A 1 143 ? 18.626 20.336 171.611 1.00 44.69 143 LEU A N 1
ATOM 1282 C CA . LEU A 1 143 ? 17.574 19.365 171.864 1.00 44.81 143 LEU A CA 1
ATOM 1283 C C . LEU A 1 143 ? 17.023 19.491 173.282 1.00 52.05 143 LEU A C 1
ATOM 1284 O O . LEU A 1 143 ? 15.806 19.495 173.483 1.00 46.95 143 LEU A O 1
ATOM 1300 N N . GLU A 1 144 ? 17.913 19.589 174.262 1.00 50.14 144 GLU A N 1
ATOM 1301 C CA . GLU A 1 144 ? 17.487 19.685 175.652 1.00 56.24 144 GLU A CA 1
ATOM 1302 C C . GLU A 1 144 ? 16.719 20.982 175.897 1.00 50.99 144 GLU A C 1
ATOM 1303 O O . GLU A 1 144 ? 15.796 21.020 176.711 1.00 54.23 144 GLU A O 1
ATOM 1315 N N . THR A 1 145 ? 17.095 22.040 175.188 1.00 51.41 145 THR A N 1
ATOM 1316 C CA . THR A 1 145 ? 16.379 23.306 175.297 1.00 49.70 145 THR A CA 1
ATOM 1317 C C . THR A 1 145 ? 14.929 23.149 174.824 1.00 51.80 145 THR A C 1
ATOM 1318 O O . THR A 1 145 ? 14.001 23.682 175.441 1.00 45.48 145 THR A O 1
ATOM 1329 N N . VAL A 1 146 ? 14.738 22.412 173.732 1.00 46.51 146 VAL A N 1
ATOM 1330 C CA . VAL A 1 146 ? 13.403 22.196 173.182 1.00 48.22 146 VAL A CA 1
ATOM 1331 C C . VAL A 1 146 ? 12.589 21.365 174.160 1.00 41.01 146 VAL A C 1
ATOM 1332 O O . VAL A 1 146 ? 11.440 21.693 174.455 1.00 40.02 146 VAL A O 1
ATOM 1345 N N . ARG A 1 147 ? 13.194 20.287 174.646 1.00 43.49 147 ARG A N 1
ATOM 1346 C CA . ARG A 1 147 ? 12.572 19.420 175.636 1.00 43.69 147 ARG A CA 1
ATOM 1347 C C . ARG A 1 147 ? 12.082 20.197 176.842 1.00 47.29 147 ARG A C 1
ATOM 1348 O O . ARG A 1 147 ? 11.054 19.860 177.428 1.00 48.83 147 ARG A O 1
ATOM 1369 N N . GLN A 1 148 ? 12.826 21.236 177.208 1.00 46.14 148 GLN A N 1
ATOM 1370 C CA . GLN A 1 148 ? 12.526 21.996 178.410 1.00 50.57 148 GLN A CA 1
ATOM 1371 C C . GLN A 1 148 ? 11.445 23.010 178.124 1.00 51.13 148 GLN A C 1
ATOM 1372 O O . GLN A 1 148 ? 10.716 23.412 179.020 1.00 45.06 148 GLN A O 1
ATOM 1386 N N . ASN A 1 149 ? 11.338 23.422 176.867 1.00 46.80 149 ASN A N 1
ATOM 1387 C CA . ASN A 1 149 ? 10.243 24.288 176.476 1.00 42.81 149 ASN A CA 1
ATOM 1388 C C . ASN A 1 149 ? 8.925 23.537 176.635 1.00 39.69 149 ASN A C 1
ATOM 1389 O O . ASN A 1 149 ? 7.964 24.092 177.150 1.00 44.47 149 ASN A O 1
ATOM 1400 N N . PHE A 1 150 ? 8.891 22.270 176.226 1.00 36.25 150 PHE A N 1
ATOM 1401 C CA . PHE A 1 150 ? 7.726 21.418 176.480 1.00 38.46 150 PHE A CA 1
ATOM 1402 C C . PHE A 1 150 ? 7.434 21.321 177.979 1.00 42.01 150 PHE A C 1
ATOM 1403 O O . PHE A 1 150 ? 6.284 21.428 178.407 1.00 37.81 150 PHE A O 1
ATOM 1420 N N . ALA A 1 151 ? 8.479 21.110 178.773 1.00 42.75 151 ALA A N 1
ATOM 1421 C CA . ALA A 1 151 ? 8.319 20.935 180.216 1.00 46.83 151 ALA A CA 1
ATOM 1422 C C . ALA A 1 151 ? 7.695 22.171 180.866 1.00 41.31 151 ALA A C 1
ATOM 1423 O O . ALA A 1 151 ? 6.920 22.056 181.812 1.00 50.44 151 ALA A O 1
ATOM 1430 N N . ARG A 1 152 ? 8.029 23.348 180.347 1.00 47.17 152 ARG A N 1
ATOM 1431 C CA . ARG A 1 152 ? 7.497 24.608 180.865 1.00 42.16 152 ARG A CA 1
ATOM 1432 C C . ARG A 1 152 ? 5.974 24.694 180.839 1.00 47.27 152 ARG A C 1
ATOM 1433 O O . ARG A 1 152 ? 5.364 25.282 181.734 1.00 43.84 152 ARG A O 1
ATOM 1454 N N . TYR A 1 153 ? 5.361 24.140 179.798 1.00 45.46 153 TYR A N 1
ATOM 1455 C CA . TYR A 1 153 ? 3.909 24.164 179.673 1.00 41.41 153 TYR A CA 1
ATOM 1456 C C . TYR A 1 153 ? 3.316 22.908 180.287 1.00 37.95 153 TYR A C 1
ATOM 1457 O O . TYR A 1 153 ? 2.097 22.737 180.318 1.00 40.44 153 TYR A O 1
ATOM 1475 N N . GLY A 1 154 ? 4.190 22.028 180.766 1.00 42.74 154 GLY A N 1
ATOM 1476 C CA . GLY A 1 154 ? 3.773 20.791 181.390 1.00 39.27 154 GLY A CA 1
ATOM 1477 C C . GLY A 1 154 ? 3.288 19.787 180.372 1.00 47.48 154 GLY A C 1
ATOM 1478 O O . GLY A 1 154 ? 2.291 19.103 180.606 1.00 41.59 154 GLY A O 1
ATOM 1482 N N . LEU A 1 155 ? 3.993 19.696 179.245 1.00 43.50 155 LEU A N 1
ATOM 1483 C CA . LEU A 1 155 ? 3.605 18.788 178.167 1.00 42.82 155 LEU A CA 1
ATOM 1484 C C . LEU A 1 155 ? 4.760 17.910 177.674 1.00 49.07 155 LEU A C 1
ATOM 1485 O O . LEU A 1 155 ? 4.682 17.334 176.585 1.00 41.40 155 LEU A O 1
ATOM 1501 N N . LEU A 1 156 ? 5.824 17.797 178.466 1.00 38.74 156 LEU A N 1
ATOM 1502 C CA . LEU A 1 156 ? 6.891 16.849 178.152 1.00 45.13 156 LEU A CA 1
ATOM 1503 C C . LEU A 1 156 ? 6.543 15.493 178.740 1.00 50.19 156 LEU A C 1
ATOM 1504 O O . LEU A 1 156 ? 6.857 15.218 179.902 1.00 56.73 156 LEU A O 1
ATOM 1520 N N . ASP A 1 157 ? 5.882 14.659 177.939 1.00 49.36 157 ASP A N 1
ATOM 1521 C CA . ASP A 1 157 ? 5.420 13.361 178.413 1.00 47.50 157 ASP A CA 1
ATOM 1522 C C . ASP A 1 157 ? 5.489 12.295 177.329 1.00 46.74 157 ASP A C 1
ATOM 1523 O O . ASP A 1 157 ? 6.210 12.464 176.351 1.00 44.40 157 ASP A O 1
ATOM 1532 N N . GLU A 1 158 ? 4.731 11.212 177.509 1.00 39.03 158 GLU A N 1
ATOM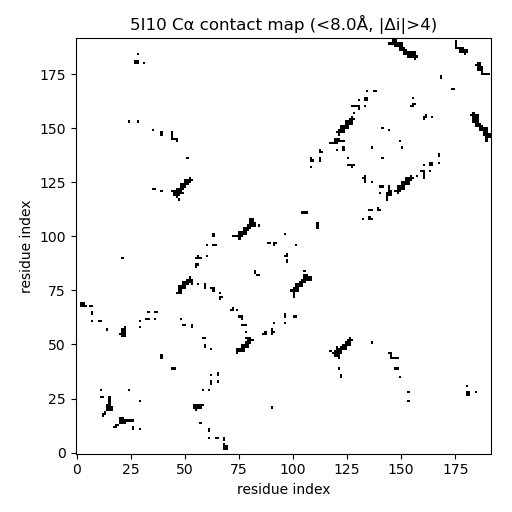 1533 C CA . GLU A 1 158 ? 4.760 10.056 176.605 1.00 44.03 158 GLU A CA 1
ATOM 1534 C C . GLU A 1 158 ? 4.166 10.322 175.213 1.00 44.82 158 GLU A C 1
ATOM 1535 O O . GLU A 1 158 ? 4.436 9.572 174.271 1.00 50.80 158 GLU A O 1
ATOM 1547 N N . GLN A 1 159 ? 3.363 11.372 175.069 1.00 43.83 159 GLN A N 1
ATOM 1548 C CA . GLN A 1 159 ? 2.763 11.674 173.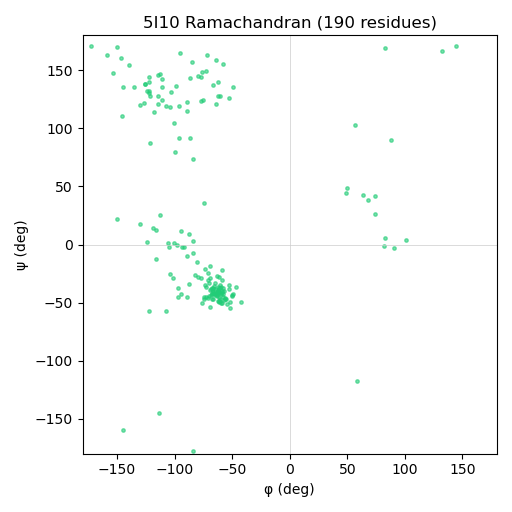767 1.00 35.93 159 GLN A CA 1
ATOM 1549 C C . GLN A 1 159 ? 3.676 12.547 172.904 1.00 40.26 159 GLN A C 1
ATOM 1550 O O . GLN A 1 159 ? 3.269 13.017 171.840 1.00 43.05 159 GLN A O 1
ATOM 1564 N N . VAL A 1 160 ? 4.913 12.747 173.354 1.00 40.34 160 VAL A N 1
ATOM 1565 C CA . VAL A 1 160 ? 5.887 13.540 172.609 1.00 42.27 160 VAL A CA 1
ATOM 1566 C C . VAL A 1 160 ? 7.175 12.745 172.406 1.00 50.37 160 VAL A C 1
ATOM 1567 O O . VAL A 1 160 ? 7.807 12.316 173.371 1.00 48.48 160 VAL A O 1
ATOM 1580 N N . ARG A 1 161 ? 7.549 12.563 171.141 1.00 46.21 161 ARG A N 1
ATOM 1581 C CA . ARG A 1 161 ? 8.742 11.806 170.760 1.00 36.00 161 ARG A CA 1
ATOM 1582 C C . ARG A 1 161 ? 9.696 12.665 169.933 1.00 47.29 161 ARG A C 1
ATOM 1583 O O . ARG A 1 161 ? 9.262 13.430 169.070 1.00 41.49 161 ARG A O 1
ATOM 1604 N N . PHE A 1 162 ? 10.994 12.519 170.188 1.00 41.89 162 PHE A N 1
ATOM 1605 C CA . PHE A 1 162 ? 12.013 13.289 169.485 1.00 43.38 162 PHE A CA 1
ATOM 1606 C C . PHE A 1 162 ? 12.847 12.404 168.554 1.00 42.97 162 PHE A C 1
ATOM 1607 O O . PHE A 1 162 ? 13.250 11.300 168.927 1.00 49.97 162 PHE A O 1
ATOM 1624 N N . LEU A 1 163 ? 13.080 12.89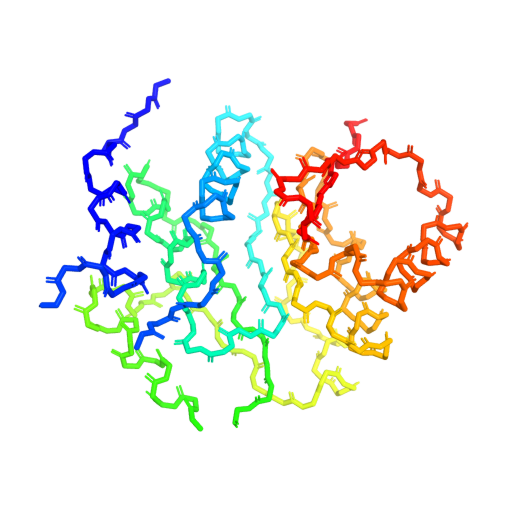2 167.336 1.00 50.10 163 LEU A N 1
ATOM 1625 C CA . LEU A 1 163 ? 13.932 12.210 166.358 1.00 47.13 163 LEU A CA 1
ATOM 1626 C C . LEU A 1 163 ? 15.090 13.108 165.947 1.00 54.60 163 LEU A C 1
ATOM 1627 O O . LEU A 1 163 ? 14.994 13.832 164.953 1.00 51.39 163 LEU A O 1
ATOM 1643 N N . PRO A 1 164 ? 16.196 13.067 166.704 1.00 53.97 164 PRO A N 1
ATOM 1644 C CA . PRO A 1 164 ? 17.323 13.944 166.386 1.00 56.28 164 PRO A CA 1
ATOM 1645 C C . PRO A 1 164 ? 18.257 13.324 165.347 1.00 49.23 164 PRO A C 1
ATOM 1646 O O . PRO A 1 164 ? 18.462 12.109 165.364 1.00 57.76 164 PRO A O 1
ATOM 1657 N N . GLY A 1 165 ? 18.808 14.147 164.458 1.00 56.30 165 GLY A N 1
ATOM 1658 C CA . GLY A 1 165 ? 19.699 13.662 163.419 1.00 50.31 165 GLY A CA 1
ATOM 1659 C C . GLY A 1 165 ? 19.547 14.427 162.120 1.00 59.78 165 GLY A C 1
ATOM 1660 O O . GLY A 1 165 ? 18.638 15.246 161.979 1.00 57.65 165 GLY A O 1
ATOM 1664 N N . TRP A 1 166 ? 20.446 14.171 161.173 1.00 62.69 166 TRP A N 1
ATOM 1665 C CA . TRP A 1 166 ? 20.272 14.678 159.819 1.00 55.67 166 TRP A CA 1
ATOM 1666 C C . TRP A 1 166 ? 19.068 13.979 159.209 1.00 60.79 166 TRP A C 1
ATOM 1667 O O . TRP A 1 166 ? 18.884 12.771 159.384 1.00 58.29 166 TRP A O 1
ATOM 1688 N N . PHE A 1 167 ? 18.236 14.752 158.519 1.00 63.24 167 PHE A N 1
ATOM 1689 C CA . PHE A 1 167 ? 17.087 14.209 157.806 1.00 56.50 167 PHE A CA 1
ATOM 1690 C C . PHE A 1 167 ? 17.528 13.079 156.881 1.00 62.64 167 PHE A C 1
ATOM 1691 O O . PHE A 1 167 ? 16.832 12.073 156.742 1.00 58.11 167 PHE A O 1
ATOM 1708 N N . ARG A 1 168 ? 18.698 13.259 156.269 1.00 71.62 168 ARG A N 1
ATOM 1709 C CA . ARG A 1 168 ? 19.352 12.230 155.458 1.00 76.16 168 ARG A CA 1
ATOM 1710 C C . ARG A 1 168 ? 19.274 10.834 156.087 1.00 74.03 168 ARG A C 1
ATOM 1711 O O . ARG A 1 168 ? 18.882 9.874 155.423 1.00 68.20 168 ARG A O 1
ATOM 1732 N N . ASP A 1 169 ? 19.629 10.732 157.367 1.00 68.56 169 ASP A N 1
ATOM 1733 C CA . ASP A 1 169 ? 19.719 9.435 158.039 1.00 68.70 169 ASP A CA 1
ATOM 1734 C C . ASP A 1 169 ? 18.409 8.985 158.698 1.00 70.39 169 ASP A C 1
ATOM 1735 O O . ASP A 1 169 ? 18.012 7.825 158.571 1.00 68.15 169 ASP A O 1
ATOM 1744 N N . THR A 1 170 ? 17.747 9.900 159.402 1.00 66.52 170 THR A N 1
ATOM 1745 C CA . THR A 1 170 ? 16.628 9.542 160.278 1.00 65.51 170 THR A CA 1
ATOM 1746 C C . THR A 1 170 ? 15.330 9.232 159.545 1.00 66.50 170 THR A C 1
ATOM 1747 O O . THR A 1 170 ? 14.691 8.212 159.805 1.00 66.38 170 THR A O 1
ATOM 1758 N N . LEU A 1 171 ? 14.937 10.129 158.648 1.00 67.55 171 LEU A N 1
ATOM 1759 C CA . LEU A 1 171 ? 13.652 10.032 157.963 1.00 63.68 171 LEU A CA 1
ATOM 1760 C C . LEU A 1 171 ? 13.432 8.714 157.214 1.00 69.08 171 LEU A C 1
ATOM 1761 O O . LEU A 1 171 ? 12.351 8.130 157.319 1.00 73.97 171 LEU A O 1
ATOM 1777 N N . PRO A 1 172 ? 14.441 8.246 156.450 1.00 69.09 172 PRO A N 1
ATOM 1778 C CA . PRO A 1 172 ? 14.297 6.992 155.697 1.00 64.91 172 PRO A CA 1
ATOM 1779 C C . PRO A 1 172 ? 13.715 5.837 156.510 1.00 64.41 172 PRO A C 1
ATOM 1780 O O . PRO A 1 172 ? 12.940 5.041 155.981 1.00 66.89 172 PRO A O 1
ATOM 1791 N N . THR A 1 173 ? 14.078 5.775 157.786 1.00 70.17 173 THR A N 1
ATOM 1792 C CA . THR A 1 173 ? 13.755 4.634 158.639 1.00 76.76 173 THR A CA 1
ATOM 1793 C C . THR A 1 173 ? 12.878 5.010 159.831 1.00 79.14 173 THR A C 1
ATOM 1794 O O . THR A 1 173 ? 12.729 4.218 160.764 1.00 71.66 173 THR A O 1
ATOM 1805 N N . ALA A 1 174 ? 12.298 6.208 159.793 1.00 71.98 174 ALA A N 1
ATOM 1806 C CA . ALA A 1 174 ? 11.568 6.762 160.934 1.00 64.75 174 ALA A CA 1
ATOM 1807 C C . ALA A 1 174 ? 10.549 5.780 161.529 1.00 60.36 174 ALA A C 1
ATOM 1808 O O . ALA A 1 174 ? 9.814 5.126 160.788 1.00 61.95 174 ALA A O 1
ATOM 1815 N N . PRO A 1 175 ? 10.501 5.672 162.872 1.00 62.33 175 PRO A N 1
ATOM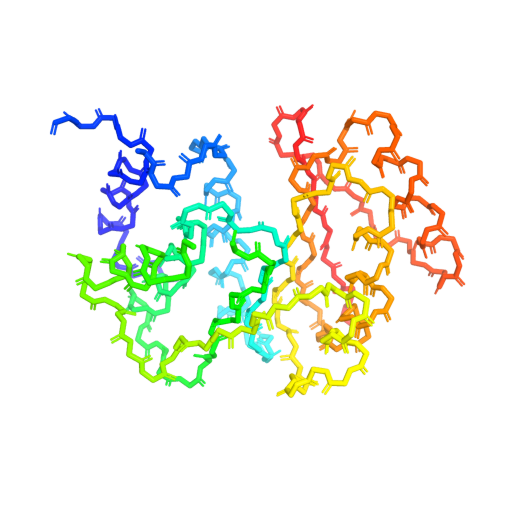 1816 C CA . PRO A 1 175 ? 9.551 4.775 163.545 1.00 57.40 175 PRO A CA 1
ATOM 1817 C C . PRO A 1 175 ? 8.104 5.288 163.543 1.00 57.62 175 PRO A C 1
ATOM 1818 O O . PRO A 1 175 ? 7.366 5.067 164.507 1.00 63.30 175 PRO A O 1
ATOM 1829 N N . ILE A 1 176 ? 7.704 5.946 162.459 1.00 60.98 176 ILE A N 1
ATOM 1830 C CA . ILE A 1 176 ? 6.346 6.457 162.305 1.00 59.50 176 ILE A CA 1
ATOM 1831 C C . ILE A 1 176 ? 5.550 5.557 161.364 1.00 56.47 176 ILE A C 1
ATOM 1832 O O . ILE A 1 176 ? 6.022 5.213 160.283 1.00 64.24 176 ILE A O 1
ATOM 1848 N N . GLN A 1 177 ? 4.346 5.173 161.781 1.00 56.59 177 GLN A N 1
ATOM 1849 C CA . GLN A 1 177 ? 3.510 4.272 160.989 1.00 57.25 177 GLN A CA 1
ATOM 1850 C C . GLN A 1 177 ? 2.493 5.038 160.154 1.00 61.80 177 GLN A C 1
ATOM 1851 O O . GLN A 1 177 ? 2.295 4.735 158.978 1.00 55.94 177 GLN A O 1
ATOM 1865 N N . GLU A 1 178 ? 1.838 6.020 160.765 1.00 49.11 178 GLU A N 1
ATOM 1866 C CA . GLU A 1 178 ? 0.847 6.818 160.058 1.00 52.82 178 GLU A CA 1
ATOM 1867 C C . GLU A 1 178 ? 0.699 8.209 160.659 1.00 47.87 178 GLU A C 1
ATOM 1868 O O . GLU A 1 178 ? 0.860 8.406 161.867 1.00 50.92 178 GLU A O 1
ATOM 1880 N N . LEU A 1 179 ? 0.390 9.166 159.792 1.00 40.31 179 LEU A N 1
ATOM 1881 C CA . LEU A 1 179 ? 0.248 10.558 160.180 1.00 39.76 179 LEU A CA 1
ATOM 1882 C C . LEU A 1 179 ? -1.131 11.082 159.824 1.00 45.17 179 LEU A C 1
ATOM 1883 O O . LEU A 1 179 ? -1.708 10.694 158.808 1.00 40.09 179 LEU A O 1
ATOM 1899 N N . ALA A 1 180 ? -1.655 11.952 160.681 1.00 40.65 180 ALA A N 1
ATOM 1900 C CA . ALA A 1 180 ? -2.855 12.719 160.379 1.00 37.18 180 ALA A CA 1
ATOM 1901 C C . ALA A 1 180 ? -2.460 14.133 159.966 1.00 36.00 180 ALA A C 1
ATOM 1902 O O . ALA A 1 180 ? -3.171 14.792 159.207 1.00 30.55 180 ALA A O 1
ATOM 1909 N N . VAL A 1 181 ? -1.324 14.593 160.489 1.00 37.69 181 VAL A N 1
ATOM 1910 C CA . VAL A 1 181 ? -0.775 15.907 160.160 1.00 34.11 181 VAL A CA 1
ATOM 1911 C C . VAL A 1 181 ? 0.726 15.800 159.905 1.00 34.66 181 VAL A C 1
ATOM 1912 O O . VAL A 1 181 ? 1.454 15.144 160.650 1.00 34.07 181 VAL A O 1
ATOM 1925 N N . LEU A 1 182 ? 1.173 16.459 158.844 1.00 31.90 182 LEU A N 1
ATOM 1926 C CA . LEU A 1 182 ? 2.581 16.550 158.511 1.00 27.82 182 LEU A CA 1
ATOM 1927 C C . LEU A 1 182 ? 2.900 18.012 158.272 1.00 36.87 182 LEU A C 1
ATOM 1928 O O . LEU A 1 182 ? 2.307 18.648 157.401 1.00 33.16 182 LEU A O 1
ATOM 1944 N N . ARG A 1 183 ? 3.816 18.554 159.064 1.00 32.13 183 ARG A N 1
ATOM 1945 C CA . ARG A 1 183 ? 4.147 19.966 158.957 1.00 35.11 183 ARG A CA 1
ATOM 1946 C C . ARG A 1 183 ? 5.637 20.162 158.679 1.00 34.02 183 ARG A C 1
ATOM 1947 O O . ARG A 1 183 ? 6.481 19.556 159.33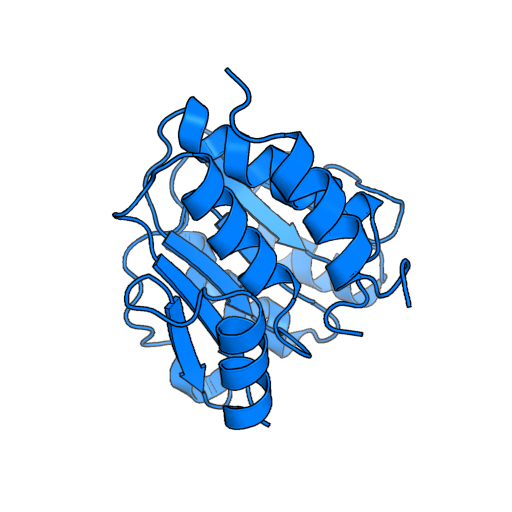3 1.00 33.99 183 ARG A O 1
ATOM 1968 N N . LEU A 1 184 ? 5.941 21.003 157.691 1.00 34.58 184 LEU A N 1
ATOM 1969 C CA . LEU A 1 184 ? 7.317 21.280 157.260 1.00 35.03 184 LEU A CA 1
ATOM 1970 C C . LEU A 1 184 ? 7.627 22.757 157.283 1.00 35.76 184 LEU A C 1
ATOM 1971 O O . LEU A 1 184 ? 6.815 23.556 156.827 1.00 34.71 184 LEU A O 1
ATOM 1987 N N . ASP A 1 185 ? 8.819 23.112 157.755 1.00 45.37 185 ASP A N 1
ATOM 1988 C CA . ASP A 1 185 ? 9.329 24.474 157.610 1.00 49.96 185 ASP A CA 1
ATOM 1989 C C . ASP A 1 185 ? 10.303 24.497 156.443 1.00 70.62 185 ASP A C 1
ATOM 1990 O O . ASP A 1 185 ? 11.522 24.473 156.635 1.00 65.96 185 ASP A O 1
ATOM 1999 N N . GLY A 1 186 ? 9.740 24.554 155.235 1.00 52.89 186 GLY A N 1
ATOM 2000 C CA . GLY A 1 186 ? 10.472 24.243 154.020 1.00 57.81 186 GLY A CA 1
ATOM 2001 C C . GLY A 1 186 ? 11.294 25.363 153.418 1.00 60.32 186 GLY A C 1
ATOM 2002 O O . GLY A 1 186 ? 10.932 25.923 152.380 1.00 57.15 186 GLY A O 1
ATOM 2006 N N . ASP A 1 187 ? 12.417 25.677 154.055 1.00 51.88 187 ASP A N 1
ATOM 2007 C CA . ASP A 1 187 ? 13.344 26.660 153.510 1.00 58.13 187 ASP A CA 1
ATOM 2008 C C . ASP A 1 187 ? 14.216 26.047 152.414 1.00 51.96 187 ASP A C 1
ATOM 2009 O O . ASP A 1 187 ? 14.646 26.745 151.496 1.00 56.87 187 ASP A O 1
ATOM 2018 N N . LEU A 1 188 ? 14.457 24.741 152.503 1.00 48.48 188 LEU A N 1
ATOM 2019 C CA . LEU A 1 188 ? 15.479 24.093 151.682 1.00 49.73 188 LEU A CA 1
ATOM 2020 C C . LEU A 1 188 ? 14.952 22.907 150.889 1.00 42.92 188 LEU A C 1
ATOM 2021 O O . LEU A 1 188 ? 14.201 22.080 151.408 1.00 42.54 188 LEU A O 1
ATOM 2037 N N . TYR A 1 189 ? 15.386 22.828 149.633 1.00 38.03 189 TYR A N 1
ATOM 2038 C CA . TYR A 1 189 ? 14.925 21.810 148.702 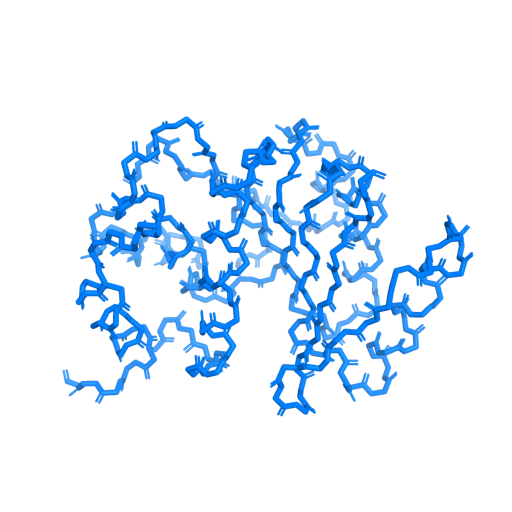1.00 41.12 189 TYR A CA 1
ATOM 2039 C C . TYR A 1 189 ? 15.057 20.406 149.278 1.00 34.24 189 TYR A C 1
ATOM 2040 O O . TYR A 1 189 ? 14.081 19.661 149.344 1.00 37.22 189 TYR A O 1
ATOM 2058 N N . GLU A 1 190 ? 16.260 20.052 149.710 1.00 39.32 190 GLU A N 1
ATOM 2059 C CA . GLU A 1 190 ? 16.549 18.676 150.103 1.00 44.12 190 GLU A CA 1
ATOM 2060 C C . GLU A 1 190 ? 15.846 18.268 151.402 1.00 42.86 190 GLU A C 1
ATOM 2061 O O . GLU A 1 190 ? 15.471 17.108 151.562 1.00 41.31 190 GLU A O 1
ATOM 2073 N N . SER A 1 191 ? 15.669 19.206 152.330 1.00 41.19 191 SER A N 1
ATOM 2074 C CA . SER A 1 191 ? 14.945 18.913 153.572 1.00 39.92 191 SER A CA 1
ATOM 2075 C C . SER A 1 191 ? 13.473 18.651 153.262 1.00 36.83 191 SER A C 1
ATOM 2076 O O . SER A 1 191 ? 12.877 17.688 153.746 1.00 43.25 191 SER A O 1
ATOM 2084 N N . THR A 1 192 ? 12.906 19.534 152.449 1.00 33.12 192 THR A N 1
ATOM 2085 C CA . THR A 1 192 ? 11.545 19.401 151.944 1.00 37.30 192 THR A CA 1
ATOM 2086 C C . THR A 1 192 ? 11.301 18.062 151.241 1.00 36.06 192 THR A C 1
ATOM 2087 O O . THR A 1 192 ? 10.331 17.369 151.544 1.00 37.65 192 THR A O 1
ATOM 2098 N N . MET A 1 193 ? 12.163 17.707 150.291 1.00 42.06 193 MET A N 1
ATOM 2099 C CA . MET A 1 193 ? 11.996 16.451 149.560 1.00 34.89 193 MET A CA 1
ATOM 2100 C C . MET A 1 193 ? 12.180 15.242 150.472 1.00 34.91 193 MET A C 1
ATOM 2101 O O . MET A 1 193 ? 11.423 14.283 150.372 1.00 37.39 193 MET A O 1
ATOM 2115 N N . ASP A 1 194 ? 13.176 15.280 151.357 1.00 43.26 194 ASP A N 1
ATOM 2116 C CA . ASP A 1 194 ? 13.397 14.178 152.295 1.00 44.17 194 ASP A CA 1
ATOM 2117 C C . ASP A 1 194 ? 12.166 13.968 153.169 1.00 44.30 194 ASP A C 1
ATOM 2118 O O . ASP A 1 194 ? 11.763 12.836 153.435 1.00 44.39 194 ASP A O 1
ATOM 2127 N N . SER A 1 195 ? 11.573 15.071 153.613 1.00 42.83 195 SER A N 1
ATOM 2128 C CA . SER A 1 195 ? 10.413 15.013 154.489 1.00 40.90 195 SER A CA 1
ATOM 2129 C C . SER A 1 195 ? 9.184 14.484 153.755 1.00 39.06 195 SER A C 1
ATOM 2130 O O . SER A 1 195 ? 8.542 13.530 154.198 1.00 41.24 195 SER A O 1
ATOM 2138 N N . LEU A 1 196 ? 8.864 15.109 152.628 1.00 33.51 196 LEU A N 1
ATOM 2139 C CA . LEU A 1 196 ? 7.701 14.714 151.842 1.00 36.77 196 LEU A CA 1
ATOM 2140 C C . LEU A 1 196 ? 7.807 13.277 151.331 1.00 42.01 196 LEU A C 1
ATOM 2141 O O . LEU A 1 196 ? 6.876 12.492 151.484 1.00 43.50 196 LEU A O 1
ATOM 2157 N N . ARG A 1 197 ? 8.937 12.932 150.722 1.00 36.68 197 ARG A N 1
ATOM 2158 C CA . ARG A 1 197 ? 9.088 11.610 150.117 1.00 44.03 197 ARG A CA 1
ATOM 2159 C C . ARG A 1 197 ? 8.959 10.487 151.135 1.00 47.45 197 ARG A C 1
ATOM 2160 O O . ARG A 1 197 ? 8.381 9.439 150.844 1.00 43.42 197 ARG A O 1
ATOM 2181 N N . ASN A 1 198 ? 9.486 10.710 152.333 1.00 43.13 198 ASN A N 1
ATOM 2182 C CA . ASN A 1 198 ? 9.483 9.679 153.361 1.00 40.78 198 ASN A CA 1
ATOM 2183 C C . ASN A 1 198 ? 8.222 9.658 154.226 1.00 45.42 198 ASN A C 1
ATOM 2184 O O . ASN A 1 198 ? 7.784 8.582 154.635 1.00 49.83 198 ASN A O 1
ATOM 2195 N N . LEU A 1 199 ? 7.634 10.824 154.498 1.00 42.11 199 LEU A N 1
ATOM 2196 C CA . LEU A 1 199 ? 6.482 10.891 155.406 1.00 49.93 199 LEU A CA 1
ATOM 2197 C C . LEU A 1 199 ? 5.106 11.088 154.744 1.00 41.63 199 LEU A C 1
ATOM 2198 O O . LEU A 1 199 ? 4.097 10.712 155.340 1.00 40.28 199 LEU A O 1
ATOM 2214 N N . TYR A 1 200 ? 5.029 11.672 153.549 1.00 42.98 200 TYR A N 1
ATOM 2215 C CA . TYR A 1 200 ? 3.713 11.840 152.912 1.00 44.72 200 TYR A CA 1
ATOM 2216 C C . TYR A 1 200 ? 2.992 10.505 152.725 1.00 43.57 200 TYR A C 1
ATOM 2217 O O . TYR A 1 200 ? 1.787 10.421 152.959 1.00 47.75 200 TYR A O 1
ATOM 2235 N N . PRO A 1 201 ? 3.716 9.458 152.297 1.00 47.15 201 PRO A N 1
ATOM 2236 C CA . PRO A 1 201 ? 3.057 8.154 152.148 1.00 46.28 201 PRO A CA 1
ATOM 2237 C C . PRO A 1 201 ? 2.432 7.636 153.443 1.00 45.37 201 PRO A C 1
ATOM 2238 O O . PRO A 1 201 ? 1.532 6.798 153.396 1.00 55.04 201 PRO A O 1
ATOM 2249 N N . LYS A 1 202 ? 2.909 8.129 154.582 1.00 50.95 202 LYS A N 1
ATOM 2250 C CA . LYS A 1 202 ? 2.383 7.718 155.878 1.00 47.28 202 LYS A CA 1
ATOM 2251 C C . LYS A 1 202 ? 1.143 8.530 156.244 1.00 45.19 202 LYS A C 1
ATOM 2252 O O . LYS A 1 202 ? 0.467 8.242 157.231 1.00 50.26 202 LYS A O 1
ATOM 2271 N N . LEU A 1 203 ? 0.843 9.546 155.444 1.00 39.98 203 LEU A N 1
ATOM 2272 C CA . LEU A 1 203 ? -0.277 10.423 155.737 1.00 41.65 203 LEU A CA 1
ATOM 2273 C C . LEU A 1 203 ? -1.607 9.770 155.383 1.00 45.06 203 LEU A C 1
ATOM 2274 O O . LEU A 1 203 ? -1.835 9.365 154.242 1.00 47.47 203 LEU A O 1
ATOM 2290 N N . SER A 1 204 ? -2.487 9.682 156.375 1.00 47.50 204 SER A N 1
ATOM 2291 C CA . SER A 1 204 ? -3.792 9.066 156.197 1.00 42.08 204 SER A CA 1
ATOM 2292 C C . SER A 1 204 ? -4.645 9.846 155.209 1.00 45.50 204 SER A C 1
ATOM 2293 O O . SER A 1 204 ? -4.396 11.029 154.967 1.00 38.51 204 SER A O 1
ATOM 2301 N N . PRO A 1 205 ? -5.658 9.181 154.632 1.00 44.50 205 PRO A N 1
ATOM 2302 C CA . PRO A 1 205 ? -6.671 9.895 153.853 1.00 41.27 205 PRO A CA 1
ATOM 2303 C C . PRO A 1 205 ? -7.390 10.912 154.737 1.00 38.26 205 PRO A C 1
ATOM 2304 O O . PRO A 1 205 ? -7.868 10.551 155.814 1.00 38.83 205 PRO A O 1
ATOM 2315 N N . GLY A 1 206 ? -7.443 12.164 154.296 1.00 42.24 206 GLY A N 1
ATOM 2316 C CA . GLY A 1 206 ? -8.032 13.232 155.083 1.00 38.66 206 GLY A CA 1
ATOM 2317 C C . GLY A 1 206 ? -7.025 13.931 155.983 1.00 41.01 206 GLY A C 1
ATOM 2318 O O . GLY A 1 206 ? -7.368 14.886 156.687 1.00 38.63 206 GLY A O 1
ATOM 2322 N N . GLY A 1 207 ? -5.784 13.449 155.973 1.00 40.55 207 GLY A N 1
ATOM 2323 C CA . GLY A 1 207 ? -4.711 14.082 156.718 1.00 37.14 207 GLY A CA 1
ATOM 2324 C C . GLY A 1 207 ? -4.307 15.389 156.064 1.00 36.58 207 GLY A C 1
ATOM 2325 O O . GLY A 1 207 ? -4.639 15.629 154.909 1.00 37.91 207 GLY A O 1
ATOM 2329 N N . PHE A 1 208 ? -3.599 16.236 156.806 1.00 34.28 208 PHE A N 1
ATOM 2330 C CA . PHE A 1 208 ? -3.154 17.527 156.295 1.00 32.11 208 PHE A CA 1
ATOM 2331 C C . PHE A 1 208 ? -1.645 17.561 156.114 1.00 35.62 208 PHE A C 1
ATOM 2332 O O . PHE A 1 208 ? -0.896 16.996 156.917 1.00 31.34 208 PHE A O 1
ATOM 2349 N N . VAL A 1 209 ? -1.207 18.223 155.049 1.00 30.07 209 VAL A N 1
ATOM 2350 C CA . VAL A 1 209 ? 0.193 18.592 154.897 1.00 35.36 209 VAL A CA 1
ATOM 2351 C C . VAL A 1 209 ? 0.251 20.105 154.935 1.00 33.69 209 VAL A C 1
ATOM 2352 O O . VAL A 1 209 ? -0.486 20.775 154.215 1.00 36.13 209 VAL A O 1
ATOM 2365 N N . ILE A 1 210 ? 1.114 20.634 155.796 1.00 34.24 210 ILE A N 1
ATOM 2366 C CA . ILE A 1 210 ? 1.284 22.074 155.942 1.00 26.14 210 ILE A CA 1
ATOM 2367 C C . ILE A 1 210 ? 2.736 22.436 155.645 1.00 31.71 210 ILE A C 1
ATOM 2368 O O . ILE A 1 210 ? 3.656 21.849 156.210 1.00 33.53 210 ILE A O 1
ATOM 2384 N N . ILE A 1 211 ? 2.931 23.393 154.745 1.00 28.70 211 ILE A N 1
ATOM 2385 C CA . ILE A 1 211 ? 4.261 23.859 154.379 1.00 33.36 211 ILE A CA 1
ATOM 2386 C C . ILE A 1 211 ? 4.364 25.331 154.754 1.00 32.49 211 ILE A C 1
ATOM 2387 O O . ILE A 1 211 ? 3.684 26.177 154.184 1.00 37.74 211 ILE A O 1
ATOM 2403 N N . ASP A 1 212 ? 5.230 25.623 155.719 1.00 30.04 212 ASP A N 1
ATOM 2404 C CA . ASP A 1 212 ? 5.289 26.938 156.354 1.00 35.05 212 ASP A CA 1
ATOM 2405 C C . ASP A 1 212 ? 5.852 28.037 155.451 1.00 33.56 212 ASP A C 1
ATOM 2406 O O . ASP A 1 212 ? 5.481 29.204 155.579 1.00 38.46 212 ASP A O 1
ATOM 2415 N N . ASP A 1 213 ? 6.751 27.666 154.547 1.00 33.00 213 ASP A N 1
ATOM 2416 C CA . ASP A 1 213 ? 7.408 28.631 153.670 1.00 29.12 213 ASP A CA 1
ATOM 2417 C C . ASP A 1 213 ? 6.999 28.468 152.207 1.00 37.61 213 ASP A C 1
ATOM 2418 O O . ASP A 1 213 ? 7.755 28.846 151.313 1.00 38.37 213 ASP A O 1
ATOM 2427 N N . TYR A 1 214 ? 5.812 27.915 151.968 1.00 40.23 214 TYR A N 1
ATOM 2428 C CA . TYR A 1 214 ? 5.412 27.500 150.624 1.00 37.66 214 TYR A CA 1
ATOM 2429 C C . TYR A 1 214 ? 5.603 28.566 149.558 1.00 41.25 214 TYR A C 1
ATOM 2430 O O . TYR A 1 214 ? 6.075 28.264 148.466 1.00 45.55 214 TYR A O 1
ATOM 2448 N N . PHE A 1 215 ? 5.238 29.805 149.858 1.00 38.83 215 PHE A N 1
ATOM 2449 C CA . PHE A 1 215 ? 5.170 30.821 148.814 1.00 46.74 215 PHE A CA 1
ATOM 2450 C C . PHE A 1 215 ? 6.521 31.465 148.532 1.00 47.94 215 PHE A C 1
ATOM 2451 O O . PHE A 1 215 ? 6.625 32.367 147.706 1.00 47.62 215 PHE A O 1
ATOM 2468 N N . LEU A 1 216 ? 7.558 30.989 149.214 1.00 45.67 216 LEU A N 1
ATOM 2469 C CA . LEU A 1 216 ? 8.922 31.220 148.765 1.00 43.10 216 LEU A CA 1
ATOM 2470 C C . LEU A 1 216 ? 9.074 30.504 147.420 1.00 34.90 216 LEU A C 1
ATOM 2471 O O . LEU A 1 216 ? 8.867 29.293 147.359 1.00 32.52 216 LEU A O 1
ATOM 2487 N N . PRO A 1 217 ? 9.408 31.240 146.340 1.00 33.27 217 PRO A N 1
ATOM 2488 C CA . PRO A 1 217 ? 9.402 30.619 145.007 1.00 35.67 217 PRO A CA 1
ATOM 2489 C C . PRO A 1 217 ? 10.149 29.289 144.927 1.00 39.36 217 PRO A C 1
ATOM 2490 O O . PRO A 1 217 ? 9.639 28.352 144.313 1.00 43.68 217 PRO A O 1
ATOM 2501 N N . SER A 1 218 ? 11.321 29.202 145.549 1.00 34.63 218 SER A N 1
ATOM 2502 C CA . SER A 1 218 ? 12.102 27.973 145.525 1.00 30.12 218 SER A CA 1
ATOM 2503 C C . SER A 1 218 ? 11.452 26.847 146.331 1.00 31.83 218 SER A C 1
ATOM 2504 O O . SER A 1 218 ? 11.652 25.676 146.023 1.00 35.26 218 SER A O 1
ATOM 2512 N N . CYS A 1 219 ? 10.691 27.188 147.367 1.00 40.44 219 CYS A N 1
ATOM 2513 C CA . CYS A 1 219 ? 9.958 26.171 148.122 1.00 36.92 219 CYS A CA 1
ATOM 2514 C C . CYS A 1 219 ? 8.793 25.672 147.284 1.00 29.66 219 CYS A C 1
ATOM 2515 O O . CYS A 1 219 ? 8.524 24.474 147.190 1.00 41.74 219 CYS A O 1
ATOM 2523 N N . GLN A 1 220 ? 8.105 26.632 146.688 1.00 32.46 220 GLN A N 1
ATOM 2524 C CA . GLN A 1 220 ? 6.991 26.383 145.793 1.00 34.35 220 GLN A CA 1
ATOM 2525 C C . GLN A 1 220 ? 7.387 25.455 144.642 1.00 40.89 220 GLN A C 1
ATOM 2526 O O . GLN A 1 220 ? 6.681 24.490 144.355 1.00 41.41 220 GLN A O 1
ATOM 2540 N N . ASP A 1 221 ? 8.521 25.731 144.000 1.00 41.07 221 ASP A N 1
ATOM 2541 C CA . ASP A 1 221 ? 9.002 24.876 142.916 1.00 40.52 221 ASP A CA 1
ATOM 2542 C C . ASP A 1 221 ? 9.234 23.445 143.407 1.00 42.54 221 ASP A C 1
ATOM 2543 O O . ASP A 1 221 ? 8.868 22.481 142.737 1.00 44.35 221 ASP A O 1
ATOM 2552 N N . ALA A 1 222 ? 9.830 23.311 144.586 1.00 37.52 222 ALA A N 1
ATOM 2553 C CA . ALA A 1 222 ? 10.157 21.995 145.128 1.00 33.40 222 ALA A CA 1
ATOM 2554 C C . ALA A 1 222 ? 8.901 21.200 145.483 1.00 42.66 222 ALA A C 1
ATOM 2555 O O . ALA A 1 222 ? 8.824 19.996 145.232 1.00 41.82 222 ALA A O 1
ATOM 2562 N N . VAL A 1 223 ? 7.922 21.874 146.076 1.00 41.39 223 VAL A N 1
ATOM 2563 C CA . VAL A 1 223 ? 6.668 21.230 146.451 1.00 32.95 223 VAL A CA 1
ATOM 2564 C C . VAL A 1 223 ? 5.909 20.813 145.195 1.00 38.33 223 VAL A C 1
ATOM 2565 O O . VAL A 1 223 ? 5.320 19.732 145.144 1.00 38.46 223 VAL A O 1
ATOM 2578 N N . LYS A 1 224 ? 5.931 21.667 144.180 1.00 37.43 224 LYS A N 1
ATOM 2579 C CA . LYS A 1 224 ? 5.232 21.371 142.935 1.00 45.16 224 LYS A CA 1
ATOM 2580 C C . LYS A 1 224 ? 5.849 20.159 142.250 1.00 42.59 224 LYS A C 1
ATOM 2581 O O . LYS A 1 224 ? 5.136 19.283 141.763 1.00 49.40 224 LYS A O 1
ATOM 2600 N N . GLY A 1 225 ? 7.178 20.116 142.222 1.00 44.59 225 GLY A N 1
ATOM 2601 C CA . GLY A 1 225 ? 7.894 18.984 141.668 1.00 44.23 225 GLY A CA 1
ATOM 2602 C C . GLY A 1 225 ? 7.543 17.690 142.375 1.00 42.89 225 GLY A C 1
ATOM 2603 O O . GLY A 1 225 ? 7.378 16.651 141.737 1.00 45.55 225 GLY A O 1
ATOM 2607 N N . PHE A 1 226 ? 7.421 17.745 143.698 1.00 43.04 226 PHE A N 1
ATOM 2608 C CA . PHE A 1 226 ? 7.063 16.555 144.461 1.00 40.45 226 PHE A CA 1
ATOM 2609 C C . PHE A 1 226 ? 5.653 16.081 144.128 1.00 43.84 226 PHE A C 1
ATOM 2610 O O . PHE A 1 226 ? 5.401 14.881 144.014 1.00 47.79 226 PHE A O 1
ATOM 2627 N N . ARG A 1 227 ? 4.732 17.027 143.995 1.00 40.46 227 ARG A N 1
ATOM 2628 C CA . ARG A 1 227 ? 3.344 16.692 143.710 1.00 42.46 227 ARG A CA 1
ATOM 2629 C C . ARG A 1 227 ? 3.211 16.081 142.315 1.00 39.84 227 ARG A C 1
ATOM 2630 O O . ARG A 1 227 ? 2.426 15.159 142.107 1.00 39.68 227 ARG A O 1
ATOM 2651 N N . ALA A 1 228 ? 3.981 16.601 141.368 1.00 46.59 228 ALA A N 1
ATOM 2652 C CA . ALA A 1 228 ? 3.991 16.057 140.011 1.00 49.27 228 ALA A CA 1
ATOM 2653 C C . ALA A 1 228 ? 4.452 14.603 140.022 1.00 52.00 228 ALA A C 1
ATOM 2654 O O . ALA A 1 228 ? 3.816 13.741 139.417 1.00 55.81 228 ALA A O 1
ATOM 2661 N N . GLU A 1 229 ? 5.558 14.342 140.715 1.00 47.15 229 GLU A N 1
ATOM 2662 C CA . GLU A 1 229 ? 6.113 12.993 140.827 1.00 56.25 229 GLU A CA 1
ATOM 2663 C C . GLU A 1 229 ? 5.078 11.949 141.241 1.00 53.59 229 GLU A C 1
ATOM 2664 O O . GLU A 1 229 ? 5.035 10.856 140.675 1.00 54.03 229 GLU A O 1
ATOM 2676 N N . LEU A 1 230 ? 4.246 12.286 142.225 1.00 51.40 230 LEU A N 1
ATOM 2677 C CA . LEU A 1 230 ? 3.314 11.323 142.804 1.00 44.08 230 LEU A CA 1
ATOM 2678 C C . LEU A 1 230 ? 1.895 11.480 142.269 1.00 48.09 230 LEU A C 1
ATOM 2679 O O . LEU A 1 230 ? 0.990 10.755 142.680 1.00 58.92 230 LEU A O 1
ATOM 2695 N N . GLY A 1 231 ? 1.702 12.421 141.353 1.00 46.49 231 GLY A N 1
ATOM 2696 C CA . GLY A 1 231 ? 0.384 12.676 140.801 1.00 47.06 231 GLY A CA 1
ATOM 2697 C C . GLY A 1 231 ? -0.593 13.170 141.853 1.00 55.57 231 GLY A C 1
ATOM 2698 O O . GLY A 1 231 ? -1.743 12.728 141.905 1.00 52.70 231 GLY A O 1
ATOM 2702 N N . ILE A 1 232 ? -0.123 14.080 142.704 1.00 51.13 232 ILE A N 1
ATOM 2703 C CA . ILE A 1 232 ? -0.961 14.714 143.719 1.00 44.28 232 ILE A CA 1
ATOM 2704 C C . ILE A 1 232 ? -1.614 15.965 143.139 1.00 39.44 232 ILE A C 1
ATOM 2705 O O . ILE A 1 232 ? -0.918 16.865 142.673 1.00 43.90 232 ILE A O 1
ATOM 2721 N N . THR A 1 233 ? -2.945 16.027 143.172 1.00 40.68 233 THR A N 1
ATOM 2722 C CA . THR A 1 233 ? -3.658 17.181 142.625 1.00 49.72 233 THR A CA 1
ATOM 2723 C C . THR A 1 233 ? -4.596 17.862 143.623 1.00 47.41 233 THR A C 1
ATOM 2724 O O . THR A 1 233 ? -5.281 18.818 143.257 1.00 45.03 233 THR A O 1
ATOM 2735 N N . GLU A 1 234 ? -4.637 17.386 144.868 1.00 49.33 234 GLU A N 1
ATOM 2736 C CA . GLU A 1 234 ? -5.444 18.052 145.893 1.00 39.91 234 GLU A CA 1
ATOM 2737 C C . GLU A 1 234 ? -5.083 19.530 145.933 1.00 41.80 234 GLU A C 1
ATOM 2738 O O . GLU A 1 234 ? -3.911 19.876 146.065 1.00 48.42 234 GLU A O 1
ATOM 2750 N N . PRO A 1 235 ? -6.087 20.410 145.805 1.00 41.06 235 PRO A N 1
ATOM 2751 C CA . PRO A 1 235 ? -5.767 21.834 145.667 1.00 40.27 235 PRO A CA 1
ATOM 2752 C C . PRO A 1 235 ? -5.040 22.402 146.880 1.00 42.45 235 PRO A C 1
ATOM 2753 O O . PRO A 1 235 ? -5.356 22.063 148.021 1.00 40.85 235 PRO A O 1
ATOM 2764 N N . ILE A 1 236 ? -4.061 23.257 146.612 1.00 45.05 236 ILE A N 1
ATOM 2765 C CA . ILE A 1 236 ? -3.323 23.937 147.662 1.00 46.90 236 ILE A CA 1
ATOM 2766 C C . ILE A 1 236 ? -4.153 25.106 148.156 1.00 46.45 236 ILE A C 1
ATOM 2767 O O . ILE A 1 236 ? -4.863 25.735 147.374 1.00 41.70 236 ILE A O 1
ATOM 2783 N N . HIS A 1 237 ? -4.071 25.386 149.453 1.00 40.05 237 HIS A N 1
ATOM 2784 C CA . HIS A 1 237 ? -4.793 26.512 150.030 1.00 40.59 237 HIS A CA 1
ATOM 2785 C C . HIS A 1 237 ? -3.855 27.455 150.749 1.00 38.73 237 HIS A C 1
ATOM 2786 O O . HIS A 1 237 ? -3.006 27.034 151.534 1.00 37.59 237 HIS A O 1
ATOM 2800 N N . ASP A 1 238 ? -4.015 28.739 150.458 1.00 35.83 238 ASP A N 1
ATOM 2801 C CA . ASP A 1 238 ? -3.205 29.775 151.069 1.00 39.47 238 ASP A CA 1
ATOM 2802 C C . ASP A 1 238 ? -3.632 29.956 152.517 1.00 45.71 238 ASP A C 1
ATOM 2803 O O . ASP A 1 238 ? -4.795 29.742 152.861 1.00 44.62 238 ASP A O 1
ATOM 2812 N N . ILE A 1 239 ? -2.681 30.332 153.362 1.00 39.16 239 ILE A N 1
ATOM 2813 C CA . ILE A 1 239 ? -2.977 30.634 154.754 1.00 35.55 239 ILE A CA 1
ATOM 2814 C C . ILE A 1 239 ? -2.879 32.134 154.985 1.00 45.57 239 ILE A C 1
ATOM 2815 O O . ILE A 1 239 ? -3.841 32.765 155.421 1.00 48.44 239 ILE A O 1
ATOM 2831 N N . ASP A 1 240 ? -1.718 32.700 154.674 1.00 38.09 240 ASP A N 1
ATOM 2832 C CA . ASP A 1 240 ? -1.431 34.090 154.998 1.00 46.15 240 ASP A CA 1
ATOM 2833 C C . ASP A 1 240 ? -0.472 34.734 154.001 1.00 41.03 240 ASP A C 1
ATOM 2834 O O . ASP A 1 240 ? 0.189 35.720 154.317 1.00 47.43 240 ASP A O 1
ATOM 2843 N N . GLY A 1 241 ? -0.389 34.171 152.803 1.00 45.30 241 GLY A N 1
ATOM 2844 C CA . GLY A 1 241 ? 0.519 34.683 151.793 1.00 44.62 241 GLY A CA 1
ATOM 2845 C C . GLY A 1 241 ? 1.940 34.185 151.976 1.00 48.59 241 GLY A C 1
ATOM 2846 O O . GLY A 1 241 ? 2.825 34.520 151.185 1.00 46.84 241 GLY A O 1
ATOM 2850 N N . GLN A 1 242 ? 2.159 33.385 153.016 1.00 41.88 242 GLN A N 1
ATOM 2851 C CA . GLN A 1 242 ? 3.476 32.814 153.291 1.00 45.71 242 GLN A CA 1
ATOM 2852 C C . GLN A 1 242 ? 3.428 31.290 153.329 1.00 35.96 242 GLN A C 1
ATOM 2853 O O . GLN A 1 242 ? 4.137 30.629 152.575 1.00 40.35 242 GLN A O 1
ATOM 2867 N N . GLY A 1 243 ? 2.590 30.737 154.200 1.00 38.95 243 GLY A N 1
ATOM 2868 C CA . GLY A 1 243 ? 2.414 29.298 154.288 1.00 32.33 243 GLY A CA 1
ATOM 2869 C C . GLY A 1 243 ? 1.234 28.804 153.473 1.00 34.11 243 GLY A C 1
ATOM 2870 O O . GLY A 1 243 ? 0.382 29.589 153.056 1.00 35.94 243 GLY A O 1
ATOM 2874 N N . ALA A 1 244 ? 1.192 27.494 153.247 1.00 29.22 244 ALA A N 1
ATOM 2875 C CA . ALA A 1 244 ? 0.095 26.864 152.533 1.00 32.02 244 ALA A CA 1
ATOM 2876 C C . ALA A 1 244 ? -0.084 25.441 153.028 1.00 36.09 244 ALA A C 1
ATOM 2877 O O . ALA A 1 244 ? 0.754 24.913 153.767 1.00 29.04 244 ALA A O 1
ATOM 2884 N N . TYR A 1 245 ? -1.183 24.821 152.617 1.00 30.48 245 TYR A N 1
ATOM 2885 C CA . TYR A 1 245 ? -1.498 23.473 153.056 1.00 30.96 245 TYR A CA 1
ATOM 2886 C C . TYR A 1 245 ? -2.464 22.821 152.082 1.00 36.49 245 TYR A C 1
ATOM 2887 O O . TYR A 1 245 ? -3.088 23.498 151.265 1.00 29.36 245 TYR A O 1
ATOM 2905 N N . TRP A 1 246 ? -2.566 21.501 152.152 1.00 33.97 246 TRP A N 1
ATOM 2906 C CA . TRP A 1 246 ? -3.628 20.809 151.446 1.00 40.94 246 TRP A CA 1
ATOM 2907 C C . TRP A 1 246 ? -4.031 19.599 152.257 1.00 33.48 246 TRP A C 1
ATOM 2908 O O . TRP A 1 246 ? -3.297 19.157 153.148 1.00 33.80 246 TRP A O 1
ATOM 2929 N N . ARG A 1 247 ? -5.223 19.094 151.970 1.00 36.29 247 ARG A N 1
ATOM 2930 C CA . ARG A 1 247 ? -5.757 17.938 152.664 1.00 35.18 247 ARG A CA 1
ATOM 2931 C C . ARG A 1 247 ? -5.816 16.759 151.713 1.00 40.18 247 ARG A C 1
ATOM 2932 O O . ARG A 1 247 ? -6.416 16.853 150.650 1.00 41.29 247 ARG A O 1
ATOM 2953 N N . ARG A 1 248 ? -5.188 15.653 152.099 1.00 38.72 248 ARG A N 1
ATOM 2954 C CA . ARG A 1 248 ? -5.188 14.453 151.278 1.00 42.18 248 ARG A CA 1
ATOM 2955 C C . ARG A 1 248 ? -6.616 13.940 151.112 1.00 47.42 248 ARG A C 1
ATOM 2956 O O . ARG A 1 248 ? -7.342 13.763 152.091 1.00 37.50 248 ARG A O 1
ATOM 2977 N N . SER A 1 249 ? -7.019 13.711 149.867 1.00 43.05 249 SER A N 1
ATOM 2978 C CA . SER A 1 249 ? -8.390 13.319 149.574 1.00 39.98 249 SER A CA 1
ATOM 2979 C C . SER A 1 249 ? -8.758 12.038 150.308 1.00 41.52 249 SER A C 1
ATOM 2980 O O . SER A 1 249 ? -7.887 11.243 150.671 1.00 46.96 249 SER A O 1
ATOM 2988 N N . TRP A 1 250 ? -10.053 11.852 150.537 1.00 51.08 250 TRP A N 1
ATOM 2989 C CA . TRP A 1 250 ? -10.556 10.641 151.180 1.00 53.65 250 TRP A CA 1
ATOM 2990 C C . TRP A 1 250 ? -10.465 9.446 150.236 1.00 52.25 250 TRP A C 1
ATOM 2991 O O . TRP A 1 250 ? -10.637 9.595 149.025 1.00 50.73 250 TRP A O 1
#

Radius of gyration: 15.37 Å; Cα contacts (8 Å, |Δi|>4): 348; chains: 1; bounding box: 38×35×41 Å

InterPro domains:
  IPR008884 Macrocin-O-methyltransferase [PF05711] (6-248)
  IPR008884 Macrocin-O-methyltransferase [PTHR40036] (37-248)
  IPR029063 S-adenosyl-L-methionine-dependent methyltransferase superfamily [G3DSA:3.40.50.150] (4-249)
  IPR029063 S-adenosyl-L-methionine-dependent methyltransferase superfamily [SSF53335] (35-219)